Protein AF-Q7V5J0-F1 (afdb_monomer)

Secondary structure (DSSP, 8-state):
--PPPPPPPPGGGG---------SS-EEHHHHHHTS-HHHHHHHHHHHHHHHT--HHHHHHHHHHHHHHHHHT--HHHHHHHHHHHHHHHHHHHHHHHHHHTT-SSHHHHHHHHHHHHHHHTTHHHHHHHHHHHHHHHHHTTTTS-HHHHHHHHHHHHHHHHHHTTTHHHHHHHHHHTT--EE-TTTTS-HHHHHHHHHHHHHHHHS-GGGGHHHHHHHHHHHHHHHHHHHHHHHHTT--TTTTHHHHHHHHHHHHHHHHHHHHHHHH--SHHHHHHHHHHHHHHHHHHHHHHHHHHT--

pLDDT: mean 87.51, std 13.22, range [32.41, 98.5]

Mean predicted aligned error: 6.0 Å

Foldseek 3Di:
DPPPPDDADDPVLLPDPPDLDDDQWKDFLVVVVVPDPPVLVVLVVVLVVVLVVDDPVNLVVLLVVLVCCLPPPFDPLLVVLVVLLVVLLVVLLVVLVVLLVVLLPDLQLLLLLLLLVLLLLSCVLVLLSLLLVLLSVCLVVVVQPDNVLSVVLSVVSSVVSSNSRCLSSLSSVLNVVSVNGMDTCVPSHDPLSVQLNVLSCVCSPPNPSLLNLLQVLSPLVSLCPPLVVVVVSCCVSPVDDSSCRSSSSSNSVSSNVNSSSSVVCRRPPDDPVSSVSNSVSNVSNSVSSSVSSVVSSVGD

Nearest PDB structures (foldseek):
  3dde-assembly1_A  TM=8.033E-01  e=1.661E-05  Shewanella denitrificans OS217
  8va9-assembly1_A  TM=7.353E-01  e=2.517E-04  Chlamydia trachomatis
  2qcx-assembly1_B  TM=7.511E-01  e=6.224E-03  Bacillus subtilis
  1rtw-assembly1_D  TM=7.915E-01  e=8.889E-03  Pyrococcus furiosus DSM 3638
  3rm5-assembly1_B  TM=5.655E-01  e=1.896E-02  Saccharomyces cerevisiae

InterPro domains:
  IPR016084 Haem oxygenase-like, multi-helical [G3DSA:1.20.910.10] (88-298)
  IPR016084 Haem oxygenase-like, multi-helical [SSF48613] (92-295)

Solvent-accessible surface area (backbone atoms only — not comparable to full-atom values): 16116 Å² total; per-residue (Å²): 132,86,76,76,83,77,74,76,84,58,80,68,81,68,74,69,87,76,71,71,81,73,69,94,50,70,43,45,48,68,60,54,62,70,66,49,58,69,65,46,57,50,52,45,53,52,50,52,50,51,57,75,63,59,46,72,71,53,55,52,46,38,52,49,54,36,52,49,40,63,76,75,64,53,42,74,56,39,47,52,51,50,56,52,47,52,52,56,47,49,57,50,49,55,50,54,51,52,34,44,78,68,60,30,55,33,76,61,7,46,44,40,37,32,48,36,50,23,58,49,44,50,41,46,36,55,50,42,47,50,46,42,55,52,49,51,54,42,42,72,68,59,76,53,62,57,66,72,61,43,51,53,53,52,54,47,42,50,50,47,31,66,64,46,46,59,55,28,52,33,23,49,51,20,32,44,70,73,69,45,59,60,53,31,63,78,82,61,38,50,70,36,44,54,47,47,50,48,52,52,54,48,31,59,73,74,49,68,56,70,21,52,52,17,40,57,51,53,53,38,39,45,33,40,74,47,33,71,63,51,54,52,51,36,40,78,63,67,63,50,79,77,53,44,45,40,63,54,51,43,37,66,56,23,36,59,51,42,40,55,49,51,55,46,39,52,64,70,41,84,47,71,65,49,40,49,42,17,48,56,37,23,51,52,40,46,54,24,53,51,51,34,50,54,57,22,34,67,46,129

Structure (mmCIF, N/CA/C/O backbone):
data_AF-Q7V5J0-F1
#
_entry.id   AF-Q7V5J0-F1
#
loop_
_atom_site.group_PDB
_atom_site.id
_atom_site.type_symbol
_atom_site.label_atom_id
_atom_site.label_alt_id
_atom_site.label_comp_id
_atom_site.label_asym_id
_atom_site.label_entity_id
_atom_site.label_seq_id
_atom_site.pdbx_PDB_ins_code
_atom_site.Cartn_x
_atom_site.Cartn_y
_atom_site.Cartn_z
_atom_site.occupancy
_atom_site.B_iso_or_equiv
_atom_site.auth_seq_id
_atom_site.auth_comp_id
_atom_site.auth_asym_id
_atom_site.auth_atom_id
_atom_site.pdbx_PDB_model_num
ATOM 1 N N . MET A 1 1 ? -13.261 24.557 35.940 1.00 37.16 1 MET A N 1
ATOM 2 C CA . M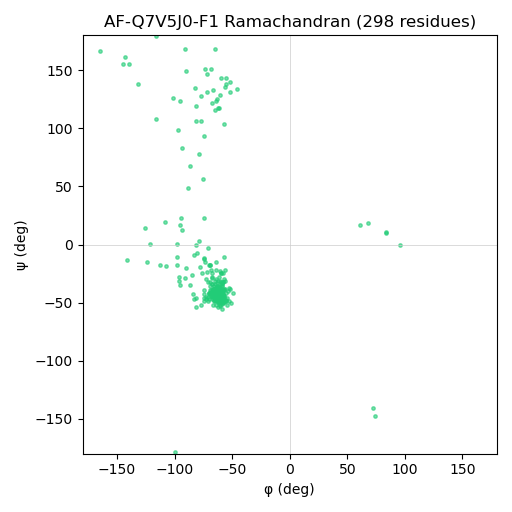ET A 1 1 ? -12.891 25.176 34.649 1.00 37.16 1 MET A CA 1
ATOM 3 C C . MET A 1 1 ? -13.684 24.479 33.561 1.00 37.16 1 MET A C 1
ATOM 5 O O . MET A 1 1 ? -13.450 23.305 33.315 1.00 37.16 1 MET A O 1
ATOM 9 N N . ILE A 1 2 ? -14.678 25.162 33.000 1.00 35.16 2 ILE A N 1
ATOM 10 C CA . ILE A 1 2 ? -15.502 24.645 31.903 1.00 35.16 2 ILE A CA 1
ATOM 11 C C . ILE A 1 2 ? -14.642 24.783 30.642 1.00 35.16 2 ILE A C 1
ATOM 13 O O . ILE A 1 2 ? -14.368 25.903 30.220 1.00 35.16 2 ILE A O 1
ATOM 17 N N . ARG A 1 3 ? -14.116 23.670 30.112 1.00 33.28 3 ARG A N 1
ATOM 18 C CA . 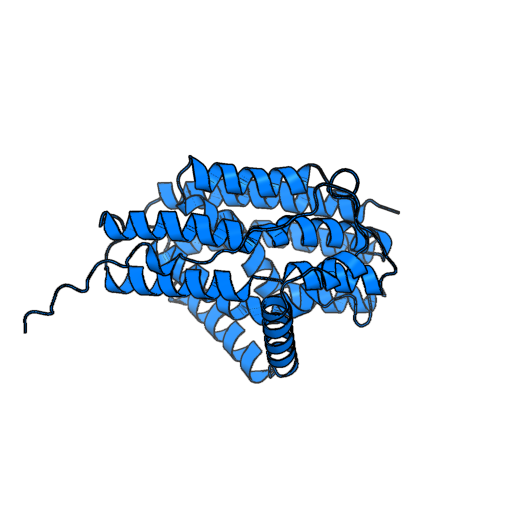ARG A 1 3 ? -13.416 23.677 28.819 1.00 33.28 3 ARG A CA 1
ATOM 19 C C . ARG A 1 3 ? -14.436 24.090 27.754 1.00 33.28 3 ARG A C 1
ATOM 21 O O . ARG A 1 3 ? -15.505 23.487 27.683 1.00 33.28 3 ARG A O 1
ATOM 28 N N . SER A 1 4 ? -14.122 25.127 26.975 1.00 32.41 4 SER A N 1
ATOM 29 C CA . SER A 1 4 ? -14.921 25.506 25.805 1.00 32.41 4 SER A CA 1
ATOM 30 C C . SER A 1 4 ? -15.129 24.289 24.899 1.00 32.41 4 SER A C 1
ATOM 32 O O . SER A 1 4 ? -14.180 23.521 24.717 1.00 32.41 4 SER A O 1
ATOM 34 N N . PRO A 1 5 ? -16.325 24.107 24.314 1.00 41.34 5 PRO A N 1
ATOM 35 C CA . PRO A 1 5 ? -16.535 23.080 23.307 1.00 41.34 5 PRO A CA 1
ATOM 36 C C . PRO A 1 5 ? -15.626 23.391 22.117 1.00 41.34 5 PRO A C 1
ATOM 38 O O . PRO A 1 5 ? -15.722 24.458 21.509 1.00 41.34 5 PRO A O 1
ATOM 41 N N . ILE A 1 6 ? -14.695 22.482 21.832 1.00 48.38 6 ILE A N 1
ATOM 42 C CA . ILE A 1 6 ? -13.857 22.556 20.639 1.00 48.38 6 ILE A CA 1
ATOM 43 C C . ILE A 1 6 ? -14.812 22.416 19.448 1.00 48.38 6 ILE A C 1
ATOM 45 O O . ILE A 1 6 ? -15.611 21.481 19.401 1.00 48.38 6 ILE A O 1
ATOM 49 N N . ALA A 1 7 ? -14.798 23.396 18.544 1.00 50.00 7 ALA A N 1
ATOM 50 C CA . ALA A 1 7 ? -15.683 23.408 17.386 1.00 50.00 7 ALA A CA 1
ATOM 51 C C . ALA A 1 7 ? -15.451 22.153 16.521 1.00 50.00 7 ALA A C 1
ATOM 53 O O . ALA A 1 7 ? -14.301 21.720 16.404 1.00 50.00 7 ALA A O 1
ATOM 54 N N . PRO A 1 8 ? -16.504 21.571 15.913 1.00 47.81 8 PRO A N 1
ATOM 55 C CA . PRO A 1 8 ? -16.347 20.438 15.010 1.00 47.81 8 PRO A CA 1
ATOM 56 C C . PRO A 1 8 ? -15.371 20.793 13.877 1.00 47.81 8 PRO A C 1
ATOM 58 O O . PRO A 1 8 ? -15.415 21.932 13.397 1.00 47.81 8 PRO A O 1
ATOM 61 N N . PRO A 1 9 ? -14.527 19.845 13.419 1.00 48.66 9 PRO A N 1
ATOM 62 C CA . PRO A 1 9 ? -13.705 20.051 12.232 1.00 48.66 9 PRO A CA 1
ATOM 63 C C . PRO A 1 9 ? -14.623 20.509 11.101 1.00 48.66 9 PRO A C 1
ATOM 65 O O . PRO A 1 9 ? -15.696 19.933 10.905 1.00 48.66 9 PRO A O 1
ATOM 68 N N . THR A 1 10 ? -14.275 21.579 10.393 1.00 49.72 10 THR A N 1
ATOM 69 C CA . THR A 1 10 ? -15.048 22.041 9.236 1.00 49.72 10 THR A CA 1
ATOM 70 C C . THR A 1 10 ? -14.796 21.086 8.066 1.00 49.72 10 THR A C 1
ATOM 72 O O . THR A 1 10 ? -13.724 20.496 7.965 1.00 49.72 10 THR A O 1
ATOM 75 N N . LYS A 1 11 ? -15.759 20.923 7.140 1.00 50.88 11 LYS A N 1
ATOM 76 C CA . LYS A 1 11 ? -15.508 20.216 5.857 1.00 50.88 11 LYS A CA 1
ATOM 77 C C . LYS A 1 11 ? -14.367 20.857 5.047 1.00 50.88 11 LYS A C 1
ATOM 79 O O . LYS A 1 11 ? -13.893 20.271 4.083 1.00 50.88 11 LYS A O 1
ATOM 84 N N . ASP A 1 12 ? -13.928 22.041 5.461 1.00 52.19 12 ASP A N 1
ATOM 85 C CA . ASP A 1 12 ? -12.819 22.775 4.873 1.00 52.19 12 ASP A CA 1
ATOM 86 C C . ASP A 1 12 ? -11.448 22.132 5.117 1.00 52.19 12 ASP A C 1
ATOM 88 O O . ASP A 1 12 ? -10.543 22.434 4.350 1.00 52.19 12 ASP A O 1
ATOM 92 N N . LEU A 1 13 ? -11.305 21.218 6.088 1.00 46.56 13 LEU A N 1
ATOM 93 C CA . LEU A 1 13 ? -10.055 20.469 6.315 1.00 46.56 13 LEU A CA 1
ATOM 94 C C . LEU A 1 13 ? -9.739 19.452 5.200 1.00 46.56 13 LEU A C 1
ATOM 96 O O . LEU A 1 13 ? -8.604 19.047 5.048 1.00 46.56 13 LEU A O 1
ATOM 100 N N . LEU A 1 14 ? -10.717 19.070 4.370 1.00 51.56 14 LEU A N 1
ATOM 101 C CA . LEU A 1 14 ? -10.520 18.124 3.256 1.00 51.56 14 LEU A CA 1
ATOM 102 C C . LEU A 1 14 ? -10.588 18.813 1.879 1.00 51.56 14 LEU A C 1
ATOM 104 O O . LEU A 1 14 ? -10.810 18.168 0.847 1.00 51.56 14 LEU A O 1
ATOM 108 N N . LYS A 1 15 ? -10.403 20.144 1.832 1.00 45.50 15 LYS A N 1
ATOM 109 C CA . LYS A 1 15 ? -10.349 20.946 0.593 1.00 45.50 15 LYS A CA 1
ATOM 110 C C . LYS A 1 15 ? -9.010 20.774 -0.144 1.00 45.50 15 LYS A C 1
ATOM 112 O O . LYS A 1 15 ? -8.344 21.746 -0.474 1.00 45.50 15 LYS A O 1
ATOM 117 N N . MET A 1 16 ? -8.653 19.538 -0.468 1.00 48.62 16 MET A N 1
ATOM 118 C CA . MET A 1 16 ? -7.581 19.218 -1.410 1.00 48.62 16 MET A CA 1
ATOM 119 C C . MET A 1 16 ? -8.192 18.840 -2.764 1.00 48.62 16 MET A C 1
ATOM 121 O O . MET A 1 16 ? -9.082 17.985 -2.856 1.00 48.62 16 MET A O 1
ATOM 125 N N . THR A 1 17 ? -7.748 19.507 -3.832 1.00 44.28 17 THR A N 1
ATOM 126 C CA . THR A 1 17 ? -8.127 19.232 -5.229 1.00 44.28 17 THR A CA 1
ATOM 127 C C . THR A 1 17 ? -7.201 18.185 -5.846 1.00 44.28 17 THR A C 1
ATOM 129 O O . THR A 1 17 ? -6.678 18.384 -6.940 1.00 44.28 17 THR A O 1
ATOM 132 N N . THR A 1 18 ? -6.961 17.070 -5.164 1.00 50.59 18 THR A N 1
ATOM 133 C CA . THR A 1 18 ? -6.257 15.935 -5.764 1.00 50.59 18 THR A CA 1
ATOM 134 C C . THR A 1 18 ? -7.215 15.247 -6.730 1.00 50.59 18 THR A C 1
ATOM 136 O O . THR A 1 18 ? -8.062 14.436 -6.369 1.00 50.59 18 THR A O 1
ATOM 139 N N . THR A 1 19 ? -7.153 15.643 -8.001 1.00 53.12 19 THR A N 1
ATOM 140 C CA . THR A 1 19 ? -7.741 14.830 -9.065 1.00 53.12 19 THR A CA 1
ATOM 141 C C . THR A 1 19 ? -6.708 13.763 -9.375 1.00 53.12 19 THR A C 1
ATOM 143 O O . THR A 1 19 ? -5.684 14.075 -9.977 1.00 53.12 19 THR A O 1
ATOM 146 N N . THR A 1 20 ? -6.941 12.516 -8.966 1.00 57.50 20 THR A N 1
ATOM 147 C CA . THR A 1 20 ? -6.171 11.384 -9.492 1.00 57.50 20 THR A CA 1
ATOM 148 C C . THR A 1 20 ? -6.336 11.379 -11.017 1.00 57.50 20 THR A C 1
ATOM 150 O O . THR A 1 20 ? -7.387 11.018 -11.546 1.00 57.50 20 THR A O 1
ATOM 153 N N . ILE A 1 21 ? -5.313 11.831 -11.750 1.00 63.19 21 ILE A N 1
ATOM 154 C CA . ILE A 1 21 ? -5.297 11.784 -13.217 1.00 63.19 21 ILE A CA 1
ATOM 155 C C . ILE A 1 21 ? -4.599 10.491 -13.626 1.00 63.19 21 ILE A C 1
ATOM 157 O O . ILE A 1 21 ? -3.402 10.501 -13.942 1.00 63.19 21 ILE A O 1
ATOM 161 N N . ILE A 1 22 ? -5.352 9.388 -13.637 1.00 75.12 22 ILE A N 1
ATOM 162 C CA . ILE A 1 22 ? -4.916 8.180 -14.343 1.00 75.12 22 ILE A CA 1
ATOM 163 C C . ILE A 1 22 ? -5.154 8.404 -15.838 1.00 75.12 22 ILE A C 1
ATOM 165 O O . ILE A 1 22 ? -6.267 8.764 -16.234 1.00 75.12 22 ILE A O 1
ATOM 169 N N . PRO A 1 23 ? -4.143 8.197 -16.696 1.00 79.75 23 PRO A N 1
ATOM 170 C CA . PRO A 1 23 ? -4.332 8.248 -18.136 1.00 79.75 23 PRO A CA 1
ATOM 171 C C . PRO A 1 23 ? -5.425 7.268 -18.571 1.00 79.75 23 PRO A C 1
ATOM 173 O O . PRO A 1 23 ? -5.447 6.117 -18.158 1.00 79.75 23 PRO A O 1
ATOM 176 N N . THR A 1 24 ? -6.323 7.696 -19.449 1.00 84.31 24 THR A N 1
ATOM 177 C CA . THR A 1 24 ? -7.375 6.837 -20.024 1.00 84.31 24 THR A CA 1
ATOM 178 C C . THR A 1 24 ? -6.952 6.240 -21.363 1.00 84.31 24 THR A C 1
ATOM 180 O O . THR A 1 24 ? -7.784 5.951 -22.211 1.00 84.31 24 THR A O 1
ATOM 183 N N . LYS A 1 25 ? -5.647 6.146 -21.615 1.00 89.38 25 LYS A N 1
ATOM 184 C CA . LYS A 1 25 ? -5.044 5.574 -22.823 1.00 89.38 25 LYS A CA 1
ATOM 185 C C . LYS A 1 25 ? -3.564 5.317 -22.578 1.00 89.38 25 LYS A C 1
ATOM 187 O O . LYS A 1 25 ? -2.992 5.873 -21.638 1.00 89.38 25 LYS A O 1
ATOM 192 N N . LYS A 1 26 ? -2.944 4.546 -23.472 1.00 94.62 26 LYS A N 1
ATOM 193 C CA . LYS A 1 26 ? -1.489 4.414 -23.563 1.00 94.62 26 LYS A CA 1
ATOM 194 C C . LYS A 1 26 ? -0.787 5.770 -23.499 1.00 94.62 26 LYS A C 1
ATOM 196 O O . LYS A 1 26 ? -1.167 6.704 -24.210 1.00 94.62 26 LYS A O 1
ATOM 201 N N . PHE A 1 27 ? 0.259 5.844 -22.685 1.00 94.94 27 PHE A N 1
ATOM 202 C CA . PHE A 1 27 ? 1.062 7.046 -22.489 1.00 94.94 27 PHE A CA 1
ATOM 203 C C . PHE A 1 27 ? 2.550 6.715 -22.396 1.00 94.94 27 PHE A C 1
ATOM 205 O O . PHE A 1 27 ? 2.929 5.603 -22.018 1.00 94.94 27 PHE A O 1
ATOM 212 N N . THR A 1 28 ? 3.392 7.692 -22.725 1.00 96.69 28 THR A N 1
ATOM 213 C CA . THR A 1 28 ? 4.837 7.609 -22.497 1.00 96.69 28 THR A CA 1
ATOM 214 C C . THR A 1 28 ? 5.140 7.996 -21.054 1.00 96.69 28 THR A C 1
ATOM 216 O O . THR A 1 28 ? 4.636 9.011 -20.571 1.00 96.69 28 THR A O 1
ATOM 219 N N . ILE A 1 29 ? 5.984 7.225 -20.364 1.00 95.88 29 ILE A N 1
ATOM 220 C CA . ILE A 1 29 ? 6.324 7.491 -18.957 1.00 95.88 29 ILE A CA 1
ATOM 221 C C . ILE A 1 29 ? 6.915 8.898 -18.790 1.00 95.88 29 ILE A C 1
ATOM 223 O O . ILE A 1 29 ? 6.498 9.637 -17.901 1.00 95.88 29 ILE A O 1
ATOM 227 N N . SER A 1 30 ? 7.820 9.308 -19.682 1.00 94.00 30 SER A N 1
ATOM 228 C CA . SER A 1 30 ? 8.440 10.638 -19.647 1.00 94.00 30 SER A CA 1
ATOM 229 C C . SER A 1 30 ? 7.425 11.778 -19.782 1.00 94.00 30 SER A C 1
ATOM 231 O O . SER A 1 30 ? 7.494 12.749 -19.034 1.00 94.00 30 SER A O 1
ATOM 233 N N . GLU A 1 31 ? 6.454 11.648 -20.689 1.00 92.06 31 GLU A N 1
ATOM 234 C CA . GLU A 1 31 ? 5.384 12.635 -20.876 1.00 92.06 31 GLU A CA 1
ATOM 235 C C . GLU A 1 31 ? 4.491 12.727 -19.637 1.00 92.06 31 GLU A C 1
ATOM 237 O O . GLU A 1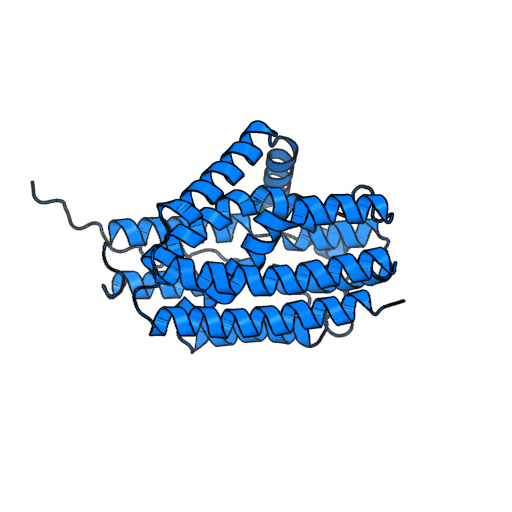 31 ? 4.128 13.822 -19.217 1.00 92.06 31 GLU A O 1
ATOM 242 N N . HIS A 1 32 ? 4.162 11.588 -19.024 1.00 92.75 32 HIS A N 1
ATOM 243 C CA . HIS A 1 32 ? 3.326 11.557 -17.827 1.00 92.75 32 HIS A CA 1
ATOM 244 C C . HIS A 1 32 ? 4.024 12.156 -16.606 1.00 92.75 32 HIS A C 1
ATOM 246 O O . HIS A 1 32 ? 3.402 12.930 -15.880 1.00 92.75 32 HIS A O 1
ATOM 252 N N . LEU A 1 33 ? 5.312 11.850 -16.411 1.00 91.75 33 LEU A N 1
ATOM 253 C CA . LEU A 1 33 ? 6.142 12.474 -15.378 1.00 91.75 33 LEU A CA 1
ATOM 254 C C . LEU A 1 33 ? 6.217 13.994 -15.583 1.00 91.75 33 LEU A C 1
ATOM 256 O O . LEU A 1 33 ? 6.025 14.749 -14.633 1.00 91.75 33 LEU A O 1
ATOM 260 N N . ALA A 1 34 ? 6.426 14.447 -16.823 1.00 90.50 34 ALA A N 1
ATOM 261 C CA . ALA A 1 34 ? 6.478 15.869 -17.164 1.00 90.50 34 ALA A CA 1
ATOM 262 C C . ALA A 1 34 ? 5.121 16.584 -17.028 1.00 90.50 34 ALA A C 1
ATOM 264 O O . ALA A 1 34 ? 5.086 17.804 -16.893 1.00 90.50 34 ALA A O 1
ATOM 265 N N . SER A 1 35 ? 4.006 15.846 -17.064 1.00 90.44 35 SER A N 1
ATOM 266 C CA . SER A 1 35 ? 2.663 16.411 -16.908 1.00 90.44 35 SER A CA 1
ATOM 267 C C . SER A 1 35 ? 2.251 16.612 -15.449 1.00 90.44 35 SER A C 1
ATOM 269 O O . SER A 1 35 ? 1.153 17.119 -15.211 1.00 90.44 35 SER A O 1
ATOM 271 N N . ARG A 1 36 ? 3.028 16.115 -14.479 1.00 90.44 36 ARG A N 1
ATOM 272 C CA . ARG A 1 36 ? 2.666 16.215 -13.062 1.00 90.44 36 ARG A CA 1
ATOM 273 C C . ARG A 1 36 ? 2.814 17.660 -12.573 1.00 90.44 36 ARG A C 1
ATOM 275 O O . ARG A 1 36 ? 3.705 18.367 -13.050 1.00 90.44 36 ARG A O 1
ATOM 282 N N . PRO A 1 37 ? 1.974 18.116 -11.626 1.00 91.44 37 PRO A N 1
ATOM 283 C CA . PRO A 1 37 ? 2.136 19.436 -11.035 1.00 91.44 37 PRO A CA 1
ATOM 284 C C . PRO A 1 37 ? 3.536 19.608 -10.439 1.00 91.44 37 PRO A C 1
ATOM 286 O O . PRO A 1 37 ? 4.062 18.713 -9.775 1.00 91.44 37 PRO A O 1
ATOM 289 N N . GLN A 1 38 ? 4.135 20.781 -10.652 1.00 90.50 38 GLN A N 1
ATOM 290 C CA . GLN A 1 38 ? 5.483 21.074 -10.159 1.00 90.50 38 GLN A CA 1
ATOM 291 C C . GLN A 1 38 ? 5.580 20.949 -8.633 1.00 90.50 38 GLN A C 1
ATOM 293 O O . GLN A 1 38 ? 6.615 20.544 -8.112 1.00 90.50 38 GLN A O 1
ATOM 298 N N . GLU A 1 39 ? 4.499 21.279 -7.931 1.00 90.31 39 GLU A N 1
ATOM 299 C CA . GLU A 1 39 ? 4.395 21.176 -6.479 1.00 90.31 39 GLU A CA 1
ATOM 300 C C . GLU A 1 39 ? 4.483 19.719 -6.002 1.00 90.31 39 GLU A C 1
ATOM 302 O O . GLU A 1 39 ? 5.304 19.414 -5.139 1.00 90.31 39 GLU A O 1
ATOM 307 N N . THR A 1 40 ? 3.737 18.804 -6.633 1.00 89.75 40 THR A N 1
ATOM 308 C CA . THR A 1 40 ? 3.806 17.356 -6.375 1.00 89.75 40 THR A CA 1
ATOM 309 C C . THR A 1 40 ? 5.227 16.832 -6.600 1.00 89.75 40 THR A C 1
ATOM 311 O O . THR A 1 40 ? 5.784 16.136 -5.756 1.00 89.75 40 THR A O 1
ATOM 314 N N . LEU A 1 41 ? 5.878 17.230 -7.702 1.00 91.12 41 LEU A N 1
ATOM 315 C CA . LEU A 1 41 ? 7.260 16.826 -7.990 1.00 91.12 41 LEU A CA 1
ATOM 316 C C . LEU A 1 41 ? 8.266 17.364 -6.959 1.00 91.12 41 LEU A C 1
ATOM 318 O O . LEU A 1 41 ? 9.226 16.672 -6.617 1.00 91.12 41 LEU A O 1
ATOM 322 N N . GLN A 1 42 ? 8.064 18.589 -6.465 1.00 92.19 42 GLN A N 1
ATOM 323 C CA . GLN A 1 42 ? 8.898 19.182 -5.418 1.00 92.19 42 GLN A CA 1
ATOM 324 C C . GLN A 1 42 ? 8.707 18.480 -4.071 1.00 92.19 42 GLN A C 1
ATOM 326 O O . GLN A 1 42 ? 9.706 18.178 -3.417 1.00 92.19 42 GLN A O 1
ATOM 331 N N . ARG A 1 43 ? 7.460 18.183 -3.676 1.00 90.44 43 ARG A N 1
ATOM 332 C CA . ARG A 1 43 ? 7.157 17.399 -2.468 1.00 90.44 43 ARG A CA 1
ATOM 333 C C . ARG A 1 43 ? 7.823 16.031 -2.518 1.00 90.44 43 ARG A C 1
ATOM 335 O O . ARG A 1 43 ? 8.575 15.695 -1.605 1.00 90.44 43 ARG A O 1
ATOM 342 N N . LEU A 1 44 ? 7.647 15.309 -3.624 1.00 91.62 44 LEU A N 1
ATOM 343 C CA . LEU A 1 44 ? 8.245 13.990 -3.809 1.00 91.62 44 LEU A CA 1
ATOM 344 C C . LEU A 1 44 ? 9.778 14.040 -3.713 1.00 91.62 44 LEU A C 1
ATOM 346 O O . LEU A 1 44 ? 10.388 13.205 -3.054 1.00 91.62 44 LEU A O 1
ATOM 350 N N . ALA A 1 45 ? 10.419 15.051 -4.309 1.00 91.94 45 ALA A N 1
ATOM 351 C CA . ALA A 1 45 ? 11.871 15.220 -4.218 1.00 91.94 45 ALA A CA 1
ATOM 352 C C . ALA A 1 45 ? 12.351 15.529 -2.785 1.00 91.94 45 ALA A C 1
ATOM 354 O O . ALA A 1 45 ? 13.427 15.084 -2.377 1.00 91.94 45 ALA A O 1
ATOM 355 N N . LEU A 1 46 ? 11.575 16.291 -2.006 1.00 92.19 46 LEU A N 1
ATOM 356 C CA . LEU A 1 46 ? 11.869 16.552 -0.594 1.00 92.19 46 LEU A CA 1
ATOM 357 C C . LEU A 1 46 ? 11.718 15.285 0.255 1.00 92.19 46 LEU A C 1
ATOM 359 O O . LEU A 1 46 ? 12.574 15.029 1.104 1.00 92.19 46 LEU A O 1
ATOM 363 N N . GLN A 1 47 ? 10.684 14.482 -0.000 1.00 91.69 47 GLN A N 1
ATOM 364 C CA . GLN A 1 47 ? 10.502 13.179 0.640 1.00 91.69 47 GLN A CA 1
ATOM 365 C C . GLN A 1 47 ? 11.650 12.230 0.298 1.00 91.69 47 GLN A C 1
ATOM 367 O O . GLN A 1 47 ? 12.278 11.703 1.209 1.00 91.69 47 GLN A O 1
ATOM 372 N N . GLU A 1 48 ? 12.012 12.084 -0.980 1.00 91.50 48 GLU A N 1
ATOM 373 C CA . GLU A 1 48 ? 13.152 11.261 -1.411 1.00 91.50 48 GLU A CA 1
ATOM 374 C C . GLU A 1 48 ? 14.458 11.701 -0.739 1.00 91.50 48 GLU A C 1
ATOM 376 O O . GLU A 1 48 ? 15.255 10.867 -0.308 1.00 91.50 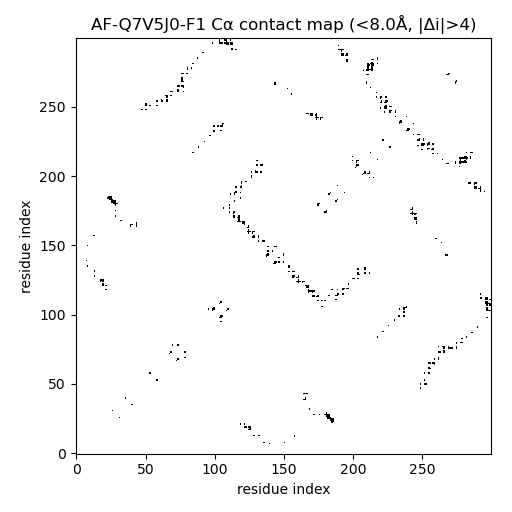48 GLU A O 1
ATOM 381 N N . LYS A 1 49 ? 14.666 13.013 -0.574 1.00 91.56 49 LYS A N 1
ATOM 382 C CA . LYS A 1 49 ? 15.808 13.534 0.183 1.00 91.56 49 LYS A CA 1
ATOM 383 C C . LYS A 1 49 ? 15.744 13.118 1.654 1.00 91.56 49 LYS A C 1
ATOM 385 O O . LYS A 1 49 ? 16.758 12.671 2.185 1.00 91.56 49 LYS A O 1
ATOM 390 N N . SER A 1 50 ? 14.579 13.237 2.293 1.00 90.00 50 SER A N 1
ATOM 391 C CA . SER A 1 50 ? 14.369 12.811 3.683 1.00 90.00 50 SER A CA 1
ATOM 392 C C . SER A 1 50 ? 14.647 11.314 3.852 1.00 90.00 50 SER A C 1
ATOM 394 O O . SER A 1 50 ? 15.437 10.941 4.719 1.00 90.00 50 SER A O 1
ATOM 396 N N . ILE A 1 51 ? 14.111 10.483 2.953 1.00 89.69 51 ILE A N 1
ATOM 397 C CA . ILE A 1 51 ? 14.334 9.032 2.869 1.00 89.69 51 ILE A CA 1
ATOM 398 C C . ILE A 1 51 ? 15.825 8.722 2.728 1.00 89.69 51 ILE A C 1
ATOM 400 O O . ILE A 1 51 ? 16.368 7.955 3.513 1.00 89.69 51 ILE A O 1
ATOM 404 N N . SER A 1 52 ? 16.524 9.376 1.795 1.00 86.69 52 SER A N 1
ATOM 405 C CA . SER A 1 52 ? 17.966 9.165 1.590 1.00 86.69 52 SER A CA 1
ATOM 406 C C . SER A 1 52 ? 18.832 9.585 2.784 1.00 86.69 52 SER A C 1
ATOM 408 O O . SER A 1 52 ? 19.968 9.137 2.916 1.00 86.69 52 SER A O 1
ATOM 410 N N . SER A 1 53 ? 18.306 10.462 3.645 1.00 87.88 53 SER A N 1
ATOM 411 C CA . SER A 1 53 ? 18.968 10.932 4.864 1.00 87.88 53 SER A CA 1
ATOM 412 C C . SER A 1 53 ? 18.515 10.198 6.128 1.00 87.88 53 SER A C 1
ATOM 414 O O . SER A 1 53 ? 18.985 10.530 7.219 1.00 87.88 53 SER A O 1
ATOM 416 N N . ALA A 1 54 ? 17.597 9.233 6.001 1.00 86.75 54 ALA A N 1
ATOM 417 C CA . ALA A 1 54 ? 17.138 8.424 7.116 1.00 86.75 54 ALA A CA 1
ATOM 418 C C . ALA A 1 54 ? 18.327 7.664 7.711 1.00 86.75 54 ALA A C 1
ATOM 420 O O . ALA A 1 54 ? 19.102 7.027 7.001 1.00 86.75 54 ALA A O 1
ATOM 421 N N . THR A 1 55 ? 18.493 7.765 9.026 1.00 86.38 55 THR A N 1
ATOM 422 C CA . THR A 1 55 ? 19.573 7.074 9.727 1.00 86.38 55 THR A CA 1
ATOM 423 C C . THR A 1 55 ? 19.105 5.696 10.171 1.00 86.38 55 THR A C 1
ATOM 425 O O . THR A 1 55 ? 17.945 5.530 10.551 1.00 86.38 55 THR A O 1
ATOM 428 N N . ASP A 1 56 ? 20.026 4.733 10.236 1.00 85.69 56 ASP A N 1
ATOM 429 C CA . ASP A 1 56 ? 19.743 3.409 10.808 1.00 85.69 56 ASP A CA 1
ATOM 430 C C . ASP A 1 56 ? 19.148 3.521 12.217 1.00 85.69 56 ASP A C 1
ATOM 432 O O . ASP A 1 56 ? 18.226 2.794 12.567 1.00 85.69 56 ASP A O 1
ATOM 436 N N . ALA A 1 57 ? 19.622 4.488 13.010 1.00 88.31 57 ALA A N 1
ATOM 437 C CA . ALA A 1 57 ? 19.095 4.758 14.343 1.00 88.31 57 ALA A CA 1
ATOM 438 C C . ALA A 1 57 ? 17.619 5.195 14.327 1.00 88.31 57 ALA A C 1
ATOM 440 O O . ALA A 1 57 ? 16.873 4.829 15.235 1.00 88.31 57 ALA A O 1
ATOM 441 N N . ARG A 1 58 ? 17.184 5.965 13.317 1.00 89.12 58 ARG A N 1
ATOM 442 C CA . ARG A 1 58 ? 15.774 6.348 13.155 1.00 89.12 58 ARG A CA 1
ATOM 443 C C . ARG A 1 58 ? 14.924 5.124 12.826 1.00 89.12 58 ARG A C 1
ATOM 445 O O . ARG A 1 58 ? 13.966 4.867 13.543 1.00 89.12 58 ARG A O 1
ATOM 452 N N . LEU A 1 59 ? 15.323 4.355 11.813 1.00 85.38 59 LEU A N 1
ATOM 453 C CA . LEU A 1 59 ? 14.591 3.165 11.360 1.00 85.38 59 LEU A CA 1
ATOM 454 C C . LEU A 1 59 ? 14.501 2.102 12.465 1.00 85.38 59 LEU A C 1
ATOM 456 O O . LEU A 1 59 ? 13.444 1.544 12.729 1.00 85.38 59 LEU A O 1
ATOM 460 N N . GLN A 1 60 ? 15.597 1.863 13.191 1.00 87.38 60 GLN A N 1
ATOM 461 C CA . GLN A 1 60 ? 15.598 0.951 14.340 1.00 87.38 60 GLN A CA 1
ATOM 462 C C . GLN A 1 60 ? 14.656 1.418 15.448 1.00 87.38 60 GLN A C 1
ATOM 464 O O . GLN A 1 60 ? 13.990 0.596 16.076 1.00 87.38 60 GLN A O 1
ATOM 469 N N . LYS A 1 61 ? 14.590 2.731 15.696 1.00 90.06 61 LYS A N 1
ATOM 470 C CA . LYS A 1 61 ? 13.659 3.293 16.671 1.00 90.06 61 LYS A CA 1
ATOM 471 C C . LYS A 1 61 ? 12.209 3.123 16.213 1.00 90.06 61 LYS A C 1
ATOM 473 O O . LYS A 1 61 ? 11.392 2.702 17.019 1.00 90.06 61 LYS A O 1
ATOM 478 N N . GLU A 1 62 ? 11.892 3.429 14.958 1.00 88.19 62 GLU A N 1
ATOM 479 C CA . GLU A 1 62 ? 10.542 3.279 14.391 1.00 88.19 62 GLU A CA 1
ATOM 480 C C . GLU A 1 62 ? 10.079 1.816 14.454 1.00 88.19 62 GLU A C 1
ATOM 482 O O . GLU A 1 62 ? 9.008 1.531 14.989 1.00 88.19 62 GLU A O 1
ATOM 487 N N . ALA A 1 63 ? 10.935 0.872 14.053 1.00 86.31 63 ALA A N 1
ATOM 488 C CA . ALA A 1 63 ? 10.671 -0.557 14.193 1.00 86.31 63 ALA A CA 1
ATOM 489 C C . ALA A 1 63 ? 10.493 -0.994 15.661 1.00 86.31 63 ALA A C 1
ATOM 491 O O . ALA A 1 63 ? 9.608 -1.792 15.971 1.00 86.31 63 ALA A O 1
ATOM 492 N N . SER A 1 64 ? 11.312 -0.472 16.582 1.00 89.88 64 SER A N 1
ATOM 493 C CA . SER A 1 64 ? 11.187 -0.763 18.016 1.00 89.88 64 SER A CA 1
ATOM 494 C C . SER A 1 64 ? 9.889 -0.212 18.606 1.00 89.88 64 SER A C 1
ATOM 496 O O . SER A 1 64 ? 9.259 -0.895 19.409 1.00 89.88 64 SER A O 1
ATOM 498 N N . ASP A 1 65 ? 9.495 1.005 18.231 1.00 90.62 65 ASP A N 1
ATOM 499 C CA . ASP A 1 65 ? 8.256 1.636 18.692 1.00 90.62 65 ASP A CA 1
ATOM 500 C C . ASP A 1 65 ? 7.028 0.874 18.174 1.00 90.62 65 ASP A C 1
ATOM 502 O O . ASP A 1 65 ? 6.040 0.734 18.894 1.00 90.62 65 ASP A O 1
ATOM 506 N N . LEU A 1 66 ? 7.090 0.381 16.934 1.00 89.44 66 LEU A N 1
ATOM 507 C CA . LEU A 1 66 ? 6.054 -0.451 16.331 1.00 89.44 66 LEU A CA 1
ATOM 508 C C . LEU A 1 66 ? 5.915 -1.794 17.071 1.00 89.44 66 LEU A C 1
ATOM 510 O O . LEU A 1 66 ? 4.814 -2.149 17.489 1.00 89.44 66 LEU A O 1
ATOM 514 N N . ASN A 1 67 ? 7.030 -2.491 17.322 1.00 90.69 67 ASN A N 1
ATOM 515 C CA . ASN A 1 67 ? 7.028 -3.749 18.078 1.00 90.69 67 ASN A CA 1
ATOM 516 C C . ASN A 1 67 ? 6.500 -3.564 19.514 1.00 90.69 67 ASN A C 1
ATOM 518 O O . ASN A 1 67 ? 5.680 -4.358 19.970 1.00 90.69 67 ASN A O 1
ATOM 522 N N . ASP A 1 68 ? 6.912 -2.500 20.219 1.00 93.75 68 ASP A N 1
ATOM 523 C CA . ASP A 1 68 ? 6.369 -2.188 21.551 1.00 93.75 68 ASP A CA 1
ATOM 524 C C . ASP A 1 68 ? 4.849 -1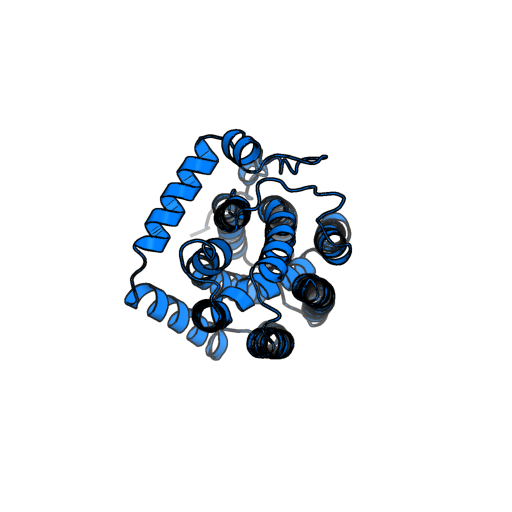.987 21.496 1.00 93.75 68 ASP A C 1
ATOM 526 O O . ASP A 1 68 ? 4.119 -2.509 22.344 1.00 93.75 68 ASP A O 1
ATOM 530 N N . TYR A 1 69 ? 4.357 -1.272 20.477 1.00 93.44 69 TYR A N 1
ATOM 531 C CA . TYR A 1 69 ? 2.928 -1.027 20.302 1.00 93.44 69 TYR A CA 1
ATOM 532 C C . TYR A 1 69 ? 2.124 -2.326 20.148 1.00 93.44 69 TYR A C 1
ATOM 534 O O . TYR A 1 69 ? 1.111 -2.516 20.829 1.00 93.44 69 TYR A O 1
ATOM 542 N N . GLU A 1 70 ? 2.597 -3.232 19.294 1.00 92.31 70 GLU A N 1
ATOM 543 C CA . GLU A 1 70 ? 1.979 -4.539 19.033 1.00 92.31 70 GLU A CA 1
ATOM 544 C C . GLU A 1 70 ? 1.841 -5.385 20.299 1.00 92.31 70 GLU A C 1
ATOM 546 O O . GLU A 1 70 ? 0.778 -5.950 20.589 1.00 92.31 70 GLU A O 1
ATOM 551 N N . GLU A 1 71 ? 2.921 -5.456 21.075 1.00 92.94 71 GLU A N 1
ATOM 552 C CA . GLU A 1 71 ? 2.989 -6.290 22.268 1.00 92.94 71 GLU A CA 1
ATOM 553 C C . GLU A 1 71 ? 2.116 -5.715 23.391 1.00 92.94 71 GLU A C 1
ATOM 555 O O . GLU A 1 71 ? 1.281 -6.425 23.980 1.00 92.94 71 GLU A O 1
ATOM 560 N N . ASN A 1 72 ? 2.267 -4.413 23.646 1.00 95.62 72 ASN A N 1
ATOM 561 C CA . ASN A 1 72 ? 1.856 -3.802 24.906 1.00 95.62 72 ASN A CA 1
ATOM 562 C C . ASN A 1 72 ? 0.603 -2.921 24.810 1.00 95.62 72 ASN A C 1
ATOM 564 O O . ASN A 1 72 ? -0.032 -2.680 25.838 1.00 95.62 72 ASN A O 1
ATOM 568 N N . HIS A 1 73 ? 0.207 -2.464 23.615 1.00 95.69 73 HIS A N 1
ATOM 569 C CA . HIS A 1 73 ? -0.829 -1.427 23.474 1.00 95.69 73 HIS A CA 1
ATOM 570 C C . HIS A 1 73 ? -2.018 -1.828 22.593 1.00 95.69 73 HIS A C 1
ATOM 572 O O . HIS A 1 73 ? -3.070 -1.189 22.667 1.00 95.69 73 HIS A O 1
ATOM 578 N N . CYS A 1 74 ? -1.918 -2.889 21.789 1.00 96.25 74 CYS A N 1
ATOM 579 C CA . CYS A 1 74 ? -3.050 -3.373 20.996 1.00 96.25 74 CYS A CA 1
ATOM 580 C C . CYS A 1 74 ? -4.190 -3.930 21.870 1.00 96.25 74 CYS A C 1
ATOM 582 O O . CYS A 1 74 ? -3.977 -4.764 22.757 1.00 96.25 74 CYS A O 1
ATOM 584 N N . THR A 1 75 ? -5.422 -3.509 21.570 1.00 96.31 75 THR A N 1
ATOM 585 C CA . THR A 1 75 ? -6.647 -4.121 22.109 1.00 96.31 75 THR A CA 1
ATOM 586 C C . THR A 1 75 ? -6.812 -5.559 21.612 1.00 96.31 75 THR A C 1
ATOM 588 O O . THR A 1 75 ? -6.134 -5.988 20.679 1.00 96.31 75 THR A O 1
ATOM 591 N N . GLU A 1 76 ? -7.744 -6.313 22.197 1.00 96.75 76 GLU A N 1
ATOM 592 C CA . GLU A 1 76 ? -8.056 -7.675 21.747 1.00 96.75 76 GLU A CA 1
ATOM 593 C C . GLU A 1 76 ? -8.460 -7.727 20.263 1.00 96.75 76 GLU A C 1
ATOM 595 O O . GLU A 1 76 ? -7.945 -8.561 19.519 1.00 96.75 76 GLU A O 1
ATOM 600 N N . PHE A 1 77 ? -9.308 -6.799 19.801 1.00 97.25 77 PHE A N 1
ATOM 601 C CA . PHE A 1 77 ? -9.729 -6.752 18.397 1.00 97.25 77 PHE A CA 1
ATOM 602 C C . PHE A 1 77 ? -8.577 -6.388 17.460 1.00 97.25 77 PHE A C 1
ATOM 604 O O . PHE A 1 77 ? -8.396 -7.039 16.433 1.00 97.25 77 PHE A O 1
ATOM 611 N N . THR A 1 78 ? -7.743 -5.417 17.837 1.00 96.38 78 THR A N 1
ATOM 612 C CA . THR A 1 78 ? -6.549 -5.069 17.054 1.00 96.38 78 THR A CA 1
ATOM 613 C C . THR A 1 78 ? -5.564 -6.234 16.991 1.00 96.38 78 THR A C 1
ATOM 615 O O . THR A 1 78 ? -5.042 -6.520 15.919 1.00 96.38 78 THR A O 1
ATOM 618 N N . LYS A 1 79 ? -5.356 -6.971 18.094 1.00 95.94 79 LYS A N 1
ATOM 619 C CA . LYS A 1 79 ? -4.529 -8.192 18.098 1.00 95.94 79 LYS A CA 1
ATOM 620 C C . LYS A 1 79 ? -5.116 -9.280 17.198 1.00 95.94 79 LYS A C 1
ATOM 622 O O . LYS A 1 79 ? -4.365 -9.966 16.513 1.00 95.94 79 LYS A O 1
ATOM 627 N N . CYS A 1 80 ? -6.440 -9.431 17.171 1.00 96.19 80 CYS A N 1
ATOM 628 C CA . CYS A 1 80 ? -7.114 -10.369 16.274 1.00 96.19 80 CYS A CA 1
ATOM 629 C C . CYS A 1 80 ? -6.848 -10.033 14.797 1.00 96.19 80 CYS A C 1
ATOM 631 O O . CYS A 1 80 ? -6.437 -10.917 14.046 1.00 96.19 80 CYS A O 1
ATOM 633 N N . ILE A 1 81 ? -7.009 -8.765 14.408 1.00 97.38 81 ILE A N 1
ATOM 634 C CA . ILE A 1 81 ? -6.738 -8.276 13.045 1.00 97.38 81 ILE A CA 1
ATOM 635 C C . ILE A 1 81 ? -5.255 -8.437 12.689 1.00 97.38 81 ILE A C 1
ATOM 637 O O . ILE A 1 81 ? -4.930 -8.967 11.629 1.00 97.38 81 ILE A O 1
ATOM 641 N N . LEU A 1 82 ? -4.358 -8.032 13.593 1.00 95.44 82 LEU A N 1
ATOM 642 C CA . LEU A 1 82 ? -2.909 -8.135 13.421 1.00 95.44 82 LEU A CA 1
ATOM 643 C C . LEU A 1 82 ? -2.468 -9.584 13.178 1.00 95.44 82 LEU A C 1
ATOM 645 O O . LEU A 1 82 ? -1.750 -9.860 12.222 1.00 95.44 82 LEU A O 1
ATOM 649 N N . ASN A 1 83 ? -2.928 -10.523 14.006 1.00 95.56 83 ASN A N 1
ATOM 650 C CA . ASN A 1 83 ? -2.572 -11.935 13.862 1.00 95.56 83 ASN A CA 1
ATOM 651 C C . ASN A 1 83 ? -3.081 -12.532 12.545 1.00 95.56 83 ASN A C 1
ATOM 653 O O . ASN A 1 83 ? -2.372 -13.316 11.916 1.00 95.56 83 ASN A O 1
ATOM 657 N N . HIS A 1 84 ? -4.294 -12.159 12.126 1.00 97.50 84 HIS A N 1
ATOM 658 C CA . HIS A 1 84 ? -4.854 -12.595 10.846 1.00 97.50 84 HIS A CA 1
ATOM 659 C C . HIS A 1 84 ? -3.997 -12.109 9.675 1.00 97.50 84 HIS A C 1
ATOM 661 O O . HIS A 1 84 ? -3.551 -12.902 8.847 1.00 97.50 84 HIS A O 1
ATOM 667 N N . MET A 1 85 ? -3.680 -10.815 9.668 1.00 95.69 85 MET A N 1
ATOM 668 C CA . MET A 1 85 ? -2.836 -10.191 8.656 1.00 95.69 85 MET A CA 1
ATOM 669 C C . MET A 1 85 ? -1.447 -10.835 8.566 1.00 95.69 85 MET A C 1
ATOM 671 O O . MET A 1 85 ? -0.988 -11.131 7.466 1.00 95.69 85 MET A O 1
ATOM 675 N N . LEU A 1 86 ? -0.787 -11.091 9.702 1.00 94.12 86 LEU A N 1
ATOM 676 C CA . LEU A 1 86 ? 0.534 -11.729 9.729 1.00 94.12 86 LEU A CA 1
ATOM 677 C C . LEU A 1 86 ? 0.516 -13.117 9.068 1.00 94.12 86 LEU A C 1
ATOM 679 O O . LEU A 1 86 ? 1.478 -13.490 8.397 1.00 94.12 86 LEU A O 1
ATOM 683 N N . GLY A 1 87 ? -0.587 -13.863 9.199 1.00 95.75 87 GLY A N 1
ATOM 684 C CA . GLY A 1 87 ? -0.792 -15.122 8.480 1.00 95.75 87 GLY A CA 1
ATOM 685 C C . GLY A 1 87 ? -0.825 -14.930 6.960 1.00 95.75 87 GLY A C 1
ATOM 686 O O . GLY A 1 87 ? -0.091 -15.606 6.237 1.00 95.75 87 GLY A O 1
ATOM 687 N N . LEU A 1 88 ? -1.614 -13.963 6.483 1.00 96.94 88 LEU A N 1
ATOM 688 C CA . LEU A 1 88 ? -1.720 -13.629 5.056 1.00 96.94 88 LEU A CA 1
ATOM 689 C C . LEU A 1 88 ? -0.389 -13.120 4.476 1.00 96.94 88 LEU A C 1
ATOM 691 O O . LEU A 1 88 ? -0.011 -13.463 3.353 1.00 96.94 88 LEU A O 1
ATOM 695 N N . HIS A 1 89 ? 0.351 -12.313 5.240 1.00 94.69 89 HIS A N 1
ATOM 696 C CA . HIS A 1 89 ? 1.677 -11.828 4.850 1.00 94.69 89 HIS A CA 1
ATOM 697 C C . HIS A 1 89 ? 2.705 -12.946 4.787 1.00 94.69 89 HIS A C 1
ATOM 699 O O . HIS A 1 89 ? 3.511 -12.952 3.859 1.00 94.69 89 HIS A O 1
ATOM 705 N N . SER A 1 90 ? 2.670 -13.899 5.724 1.00 93.50 90 SER A N 1
ATOM 706 C CA . SER A 1 90 ? 3.544 -15.075 5.678 1.00 93.50 90 SER A CA 1
ATOM 707 C C . SER A 1 90 ? 3.329 -15.863 4.388 1.00 93.50 90 SER A C 1
ATOM 709 O O . SER A 1 90 ? 4.296 -16.158 3.692 1.00 93.50 90 SER A O 1
ATOM 711 N N . GLU A 1 91 ? 2.073 -16.136 4.018 1.00 94.88 91 GLU A N 1
ATOM 712 C CA . GLU A 1 91 ? 1.745 -16.835 2.769 1.00 94.88 91 GLU A CA 1
ATOM 713 C C . GLU A 1 91 ? 2.258 -16.075 1.535 1.00 94.88 91 GLU A C 1
ATOM 715 O O . GLU A 1 91 ? 2.889 -16.656 0.645 1.00 94.88 91 GLU A O 1
ATOM 720 N N . PHE A 1 92 ? 2.022 -14.761 1.486 1.00 93.75 92 PHE A N 1
ATOM 721 C CA . PHE A 1 92 ? 2.494 -13.925 0.387 1.00 93.75 92 PHE A CA 1
ATOM 722 C C . PHE A 1 92 ? 4.027 -13.907 0.298 1.00 93.75 92 PHE A C 1
ATOM 724 O O . PHE A 1 92 ? 4.597 -14.053 -0.785 1.00 93.75 92 PHE A O 1
ATOM 731 N N . ASN A 1 93 ? 4.708 -13.771 1.434 1.00 91.12 93 ASN A N 1
ATOM 732 C CA . ASN A 1 93 ? 6.161 -13.718 1.514 1.00 91.12 93 ASN A CA 1
ATOM 733 C C . ASN A 1 93 ? 6.822 -15.043 1.104 1.00 91.12 93 ASN A C 1
ATOM 735 O O . ASN A 1 93 ? 7.820 -15.032 0.375 1.00 91.12 93 ASN A O 1
ATOM 739 N N . ASP A 1 94 ? 6.253 -16.173 1.525 1.00 92.19 94 ASP A N 1
ATOM 740 C CA . ASP A 1 94 ? 6.713 -17.506 1.129 1.00 92.19 94 ASP A CA 1
ATOM 741 C C . ASP A 1 94 ? 6.610 -17.687 -0.387 1.00 92.19 94 ASP A C 1
ATOM 743 O O . ASP A 1 94 ? 7.543 -18.179 -1.030 1.00 92.19 94 ASP A O 1
ATOM 747 N N . TYR A 1 95 ? 5.512 -17.214 -0.984 1.00 93.56 95 TYR A N 1
ATOM 748 C CA . TYR A 1 95 ? 5.359 -17.210 -2.432 1.00 93.56 95 TYR A CA 1
ATOM 749 C C . TYR A 1 95 ? 6.416 -16.350 -3.127 1.00 93.56 95 TYR A C 1
ATOM 751 O O . TYR A 1 95 ? 7.112 -16.856 -4.005 1.00 93.56 95 TYR A O 1
ATOM 759 N N . VAL A 1 96 ? 6.567 -15.073 -2.751 1.00 90.25 96 VAL A N 1
ATOM 760 C CA . VAL A 1 96 ? 7.524 -14.172 -3.421 1.00 90.25 96 VAL A CA 1
ATOM 761 C C . VAL A 1 96 ? 8.944 -14.733 -3.328 1.00 90.25 96 VAL A C 1
ATOM 763 O O . VAL A 1 96 ? 9.670 -14.746 -4.323 1.00 90.25 96 VAL A O 1
ATOM 766 N N . SER A 1 97 ? 9.310 -15.287 -2.171 1.00 89.25 97 SER A N 1
ATOM 767 C CA . SER A 1 97 ? 10.599 -15.955 -1.974 1.00 89.25 97 SER A CA 1
ATOM 768 C C . SER A 1 97 ? 10.762 -17.151 -2.920 1.00 89.25 97 SER A C 1
ATOM 770 O O . SER A 1 97 ? 11.782 -17.269 -3.598 1.00 89.25 97 SER A O 1
ATOM 772 N N . ALA A 1 98 ? 9.749 -18.015 -3.043 1.00 91.31 98 ALA A N 1
ATOM 773 C CA . ALA A 1 98 ? 9.777 -19.147 -3.970 1.00 91.31 98 ALA A CA 1
ATOM 774 C C . ALA A 1 98 ? 9.903 -18.714 -5.445 1.00 91.31 98 ALA A C 1
ATOM 776 O O . ALA A 1 98 ? 10.613 -19.358 -6.223 1.00 91.31 98 ALA A O 1
ATOM 777 N N . GLU A 1 99 ? 9.249 -17.620 -5.840 1.00 90.50 99 GLU A N 1
ATOM 778 C CA . GLU A 1 99 ? 9.359 -17.051 -7.187 1.00 90.50 99 GLU A CA 1
ATOM 779 C C . GLU A 1 99 ? 10.749 -16.463 -7.464 1.00 90.50 99 GLU A C 1
ATOM 781 O O . GLU A 1 99 ? 11.272 -16.635 -8.570 1.00 90.50 99 GLU A O 1
ATOM 786 N N . LEU A 1 100 ? 11.362 -15.805 -6.473 1.00 88.00 100 LEU A N 1
ATOM 787 C CA . LEU A 1 100 ? 12.747 -15.326 -6.532 1.00 88.00 100 LEU A CA 1
ATOM 788 C C . LEU A 1 100 ? 13.716 -16.493 -6.734 1.00 88.00 100 LEU A C 1
ATOM 790 O O . LEU A 1 100 ? 14.461 -16.498 -7.712 1.00 88.00 100 LEU A O 1
ATOM 794 N N . PHE A 1 101 ? 13.635 -17.533 -5.893 1.00 88.62 101 PHE A N 1
ATOM 795 C CA . PHE A 1 101 ? 14.468 -18.738 -6.021 1.00 88.62 101 PHE A CA 1
ATOM 796 C C . PHE A 1 101 ? 14.294 -19.437 -7.373 1.00 88.62 101 PHE A C 1
ATOM 798 O O . PHE A 1 101 ? 15.236 -20.018 -7.911 1.00 88.62 101 PHE A O 1
ATOM 805 N N . ALA A 1 102 ? 13.093 -19.374 -7.946 1.00 88.25 102 ALA A N 1
ATOM 806 C CA . ALA A 1 102 ? 12.813 -19.925 -9.262 1.00 88.25 102 ALA A CA 1
ATOM 807 C C . ALA A 1 102 ? 13.225 -19.009 -10.434 1.00 88.25 102 ALA A C 1
ATOM 809 O O . ALA A 1 102 ? 13.003 -19.382 -11.589 1.00 88.25 102 ALA A O 1
ATOM 810 N N . GLY A 1 103 ? 13.775 -17.817 -10.171 1.00 86.25 103 GLY A N 1
ATOM 811 C CA . GLY A 1 103 ? 14.154 -16.827 -11.188 1.00 86.25 103 GLY A CA 1
ATOM 812 C C . GLY A 1 103 ? 12.967 -16.193 -11.926 1.00 86.25 103 GLY A C 1
ATOM 813 O O . GLY A 1 103 ? 13.125 -15.660 -13.030 1.00 86.25 103 GLY A O 1
ATOM 814 N N . ARG A 1 104 ? 11.758 -16.281 -11.356 1.00 84.81 104 ARG A N 1
ATOM 815 C CA . ARG A 1 104 ? 10.522 -15.723 -11.932 1.00 84.81 104 ARG A CA 1
ATOM 816 C C . ARG A 1 104 ? 10.327 -14.252 -11.575 1.00 84.81 104 ARG A C 1
ATOM 818 O O . ARG A 1 104 ? 9.790 -13.493 -12.380 1.00 84.81 104 ARG A O 1
ATOM 825 N N . VAL A 1 105 ? 10.884 -13.809 -10.449 1.00 87.88 105 VAL A N 1
ATOM 826 C CA . VAL A 1 105 ? 11.074 -12.381 -10.160 1.00 87.88 105 VAL A CA 1
ATOM 827 C C . VAL A 1 105 ? 12.303 -11.884 -10.931 1.00 87.88 105 VAL A C 1
ATOM 829 O O . VAL A 1 105 ? 13.402 -11.766 -10.405 1.00 87.88 105 VAL A O 1
ATOM 832 N N . ASN A 1 106 ? 12.112 -11.660 -12.232 1.00 87.12 106 ASN A N 1
ATOM 833 C CA . ASN A 1 106 ? 13.103 -11.111 -13.161 1.00 87.12 106 ASN A CA 1
ATOM 834 C C . ASN A 1 106 ? 12.632 -9.753 -13.713 1.00 87.12 106 ASN A C 1
ATOM 836 O O . ASN A 1 106 ? 11.526 -9.307 -13.415 1.00 87.12 106 ASN A O 1
ATOM 840 N N . THR A 1 107 ? 13.429 -9.102 -14.566 1.00 89.50 107 THR A N 1
ATOM 841 C CA . THR A 1 107 ? 13.107 -7.784 -15.148 1.00 89.50 107 THR A CA 1
ATOM 842 C C . THR A 1 107 ? 11.698 -7.691 -15.740 1.00 89.50 107 THR A C 1
ATOM 844 O O . THR A 1 107 ? 11.027 -6.680 -15.539 1.00 89.50 107 THR A O 1
ATOM 847 N N . LYS A 1 108 ? 11.218 -8.720 -16.451 1.00 91.50 108 LYS A N 1
ATOM 848 C CA . LYS A 1 108 ? 9.887 -8.697 -17.079 1.00 91.50 108 LYS A CA 1
ATOM 849 C C . LYS A 1 108 ? 8.775 -8.871 -16.055 1.00 91.50 108 LYS A C 1
ATOM 851 O O . LYS A 1 108 ? 7.831 -8.083 -16.067 1.00 91.50 108 LYS A O 1
ATOM 856 N N . GLY A 1 109 ? 8.897 -9.865 -15.175 1.00 92.31 109 GLY A N 1
ATOM 857 C CA . GLY A 1 109 ? 7.914 -10.106 -14.119 1.00 92.31 109 GLY A CA 1
ATOM 858 C C . GLY A 1 109 ? 7.806 -8.909 -13.173 1.00 92.31 109 GLY A C 1
ATOM 859 O O . GLY A 1 109 ? 6.714 -8.433 -12.873 1.00 92.31 109 GLY A O 1
ATOM 860 N N . TYR A 1 110 ? 8.946 -8.338 -12.795 1.00 93.38 110 TYR A N 1
ATOM 861 C CA . TYR A 1 110 ? 9.004 -7.153 -11.951 1.00 93.38 110 TYR A CA 1
ATOM 862 C C . TYR A 1 110 ? 8.493 -5.890 -12.658 1.00 93.38 110 TYR A C 1
ATOM 864 O O . TYR A 1 110 ? 7.731 -5.132 -12.066 1.00 93.38 110 TYR A O 1
ATOM 872 N N . SER A 1 111 ? 8.787 -5.699 -13.950 1.00 94.19 111 SER A N 1
ATOM 873 C CA . SER A 1 111 ? 8.145 -4.633 -14.735 1.00 94.19 111 SER A CA 1
ATOM 874 C C . SER A 1 111 ? 6.625 -4.810 -14.775 1.00 94.19 111 SER A C 1
ATOM 876 O O . SER A 1 111 ? 5.887 -3.844 -14.620 1.00 94.19 111 SER A O 1
ATOM 878 N N . SER A 1 112 ? 6.127 -6.038 -14.950 1.00 95.94 112 SER A N 1
ATOM 879 C CA . SER A 1 112 ? 4.687 -6.308 -14.906 1.00 95.94 112 SER A CA 1
ATOM 880 C C . SER A 1 112 ? 4.081 -5.933 -13.560 1.00 95.94 112 SER A C 1
ATOM 882 O O . SER A 1 112 ? 3.031 -5.292 -13.531 1.00 95.94 112 SER A O 1
ATOM 884 N N . TYR A 1 113 ? 4.754 -6.297 -12.467 1.00 96.00 113 TYR A N 1
ATOM 885 C CA . TYR A 1 113 ? 4.357 -5.957 -11.104 1.00 96.00 113 TYR A CA 1
ATOM 886 C C . TYR A 1 113 ? 4.329 -4.437 -10.888 1.00 96.00 113 TYR A C 1
ATOM 888 O O . TYR A 1 113 ? 3.317 -3.909 -10.438 1.00 96.00 113 TYR A O 1
ATOM 896 N N . LEU A 1 114 ? 5.368 -3.707 -11.307 1.00 96.56 114 LEU A N 1
ATOM 897 C CA . LEU A 1 114 ? 5.433 -2.248 -11.163 1.00 96.56 114 LEU A CA 1
ATOM 898 C C . LEU A 1 114 ? 4.325 -1.511 -11.924 1.00 96.56 114 LEU A C 1
ATOM 900 O O . LEU A 1 114 ? 3.864 -0.470 -11.464 1.00 9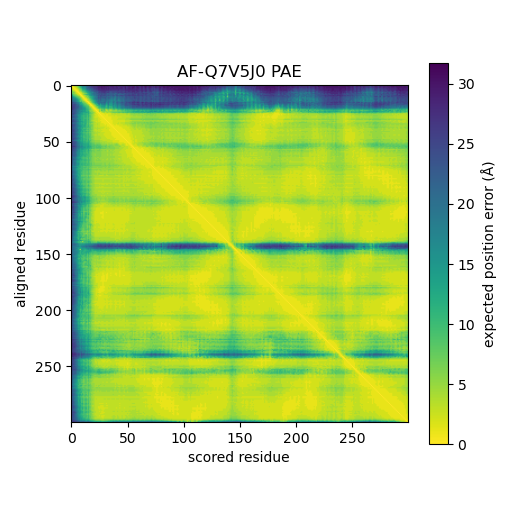6.56 114 LEU A O 1
ATOM 904 N N . LYS A 1 115 ? 3.848 -2.040 -13.060 1.00 97.56 115 LYS A N 1
ATOM 905 C CA . LYS A 1 115 ? 2.669 -1.472 -13.740 1.00 97.56 115 LYS A CA 1
ATOM 906 C C . LYS A 1 115 ? 1.401 -1.608 -12.893 1.00 97.56 115 LYS A C 1
ATOM 908 O O . LYS A 1 115 ? 0.552 -0.722 -12.933 1.00 97.56 115 LYS A O 1
ATOM 913 N N . GLN A 1 116 ? 1.277 -2.690 -12.123 1.00 97.69 116 GLN A N 1
ATOM 914 C CA . GLN A 1 116 ? 0.154 -2.872 -11.201 1.00 97.69 116 GLN A CA 1
ATOM 915 C C . GLN A 1 116 ? 0.296 -1.947 -9.996 1.00 97.69 116 GLN A C 1
ATOM 917 O O . GLN A 1 116 ? -0.665 -1.260 -9.658 1.00 97.69 116 GLN A O 1
ATOM 922 N N . ALA A 1 117 ? 1.504 -1.888 -9.424 1.00 96.00 117 ALA A N 1
ATOM 923 C CA . ALA A 1 117 ? 1.863 -1.011 -8.315 1.00 96.00 117 ALA A CA 1
ATOM 924 C C . ALA A 1 117 ? 1.546 0.454 -8.633 1.00 96.00 117 ALA A C 1
ATOM 926 O O . ALA A 1 117 ? 0.775 1.093 -7.926 1.00 96.00 117 ALA A O 1
ATOM 927 N N . TRP A 1 118 ? 2.031 0.948 -9.778 1.00 96.62 118 TRP A N 1
ATOM 928 C CA . TRP A 1 118 ? 1.681 2.273 -10.287 1.00 96.62 118 TRP A CA 1
ATOM 929 C C . TRP A 1 118 ? 0.164 2.490 -10.321 1.00 96.62 118 TRP A C 1
ATOM 931 O O . TRP A 1 118 ? -0.330 3.504 -9.827 1.00 96.62 118 TRP A O 1
ATOM 941 N N . TYR A 1 119 ? -0.582 1.547 -10.903 1.00 96.94 119 TYR A N 1
ATOM 942 C CA . TYR A 1 119 ? -2.011 1.729 -11.122 1.00 96.94 119 TYR A CA 1
ATOM 943 C C . TYR A 1 119 ? -2.797 1.817 -9.815 1.00 96.94 119 TYR A C 1
ATOM 945 O O . TYR A 1 119 ? -3.605 2.730 -9.675 1.00 96.94 119 TYR A O 1
ATOM 953 N N . HIS A 1 120 ? -2.588 0.898 -8.866 1.00 95.94 120 HIS A N 1
ATOM 954 C CA . HIS A 1 120 ? -3.358 0.931 -7.621 1.00 95.94 120 HIS A CA 1
ATOM 955 C C . HIS A 1 120 ? -2.898 2.060 -6.686 1.00 95.94 120 HIS A C 1
ATOM 957 O O . HIS A 1 120 ? -3.755 2.738 -6.125 1.00 95.94 120 HIS A O 1
ATOM 963 N N . THR A 1 121 ? -1.590 2.339 -6.586 1.00 94.81 121 THR A N 1
ATOM 964 C CA . THR A 1 121 ? -1.060 3.440 -5.755 1.00 94.81 121 THR A CA 1
ATOM 965 C C . THR A 1 121 ? -1.526 4.808 -6.249 1.00 94.81 121 THR A C 1
ATOM 967 O O . THR A 1 121 ? -1.776 5.700 -5.446 1.00 94.81 121 THR A O 1
ATOM 970 N N . SER A 1 122 ? -1.777 4.968 -7.554 1.00 94.62 122 SER A N 1
ATOM 971 C CA . SER A 1 122 ? -2.358 6.205 -8.107 1.00 94.62 122 SER A CA 1
ATOM 972 C C . SER A 1 122 ? -3.704 6.594 -7.465 1.00 94.62 122 SER A C 1
ATOM 974 O O . SER A 1 122 ? -4.113 7.756 -7.545 1.00 94.62 122 SER A O 1
ATOM 976 N N . PHE A 1 123 ? -4.423 5.639 -6.862 1.00 94.44 123 PHE A N 1
ATOM 977 C CA . PHE A 1 123 ? -5.701 5.878 -6.192 1.00 94.44 123 PHE A CA 1
ATOM 978 C C . PHE A 1 123 ? -5.595 6.045 -4.673 1.00 94.44 123 PHE A C 1
ATOM 980 O O . PHE A 1 123 ? -6.585 6.479 -4.084 1.00 94.44 123 PHE A O 1
ATOM 987 N N . THR A 1 124 ? -4.448 5.763 -4.044 1.00 93.25 124 THR A N 1
ATOM 988 C CA . THR A 1 124 ? -4.296 5.838 -2.579 1.00 93.25 124 THR A CA 1
ATOM 989 C C . THR A 1 124 ? -4.734 7.198 -2.018 1.00 93.25 124 THR A C 1
ATOM 991 O O . THR A 1 124 ? -5.631 7.199 -1.174 1.00 93.25 124 THR A O 1
ATOM 994 N N . PRO A 1 125 ? -4.302 8.360 -2.562 1.00 92.19 125 PRO A N 1
ATOM 995 C CA . PRO A 1 125 ? -4.762 9.657 -2.050 1.00 92.19 125 PRO A CA 1
ATOM 996 C C . PRO A 1 125 ? -6.283 9.860 -2.161 1.00 92.19 125 PRO A C 1
ATOM 998 O O . PRO A 1 125 ? -6.903 10.527 -1.333 1.00 92.19 125 PRO A O 1
ATOM 1001 N N . THR A 1 126 ? -6.915 9.278 -3.190 1.00 92.50 126 THR A N 1
ATOM 1002 C CA . THR A 1 126 ? -8.378 9.328 -3.344 1.00 92.50 126 THR A CA 1
ATOM 1003 C C . THR A 1 126 ? -9.069 8.468 -2.287 1.00 92.50 126 THR A C 1
ATOM 1005 O O . THR A 1 126 ? -10.089 8.886 -1.737 1.00 92.50 126 THR A O 1
ATOM 1008 N N . PHE A 1 127 ? -8.540 7.278 -2.000 1.00 94.75 127 PHE A N 1
ATOM 1009 C CA . PHE A 1 127 ? -9.092 6.404 -0.970 1.00 94.75 127 PHE A CA 1
ATOM 1010 C C . PHE A 1 127 ? -8.965 7.019 0.418 1.00 94.75 127 PHE A C 1
ATOM 1012 O O . PHE A 1 127 ? -9.971 7.087 1.121 1.00 94.75 127 PHE A O 1
ATOM 1019 N N . GLU A 1 128 ? -7.795 7.563 0.756 1.00 92.94 128 GLU A N 1
ATOM 1020 C CA . GLU A 1 128 ? -7.571 8.235 2.038 1.00 92.94 128 GLU A CA 1
ATOM 1021 C C . GLU A 1 128 ? -8.490 9.442 2.217 1.00 92.94 128 GLU A C 1
ATOM 1023 O O . GLU A 1 128 ? -9.100 9.626 3.269 1.00 92.94 128 GLU A O 1
ATOM 1028 N N . LYS A 1 129 ? -8.718 10.220 1.154 1.00 91.88 129 LYS A N 1
ATOM 1029 C CA . LYS A 1 129 ? -9.686 11.320 1.197 1.00 91.88 129 LYS A CA 1
ATOM 1030 C C . LYS A 1 129 ? -11.108 10.837 1.473 1.00 91.88 129 LYS A C 1
ATOM 1032 O O . LYS A 1 129 ? -11.785 11.386 2.342 1.00 91.88 129 LYS A O 1
ATOM 1037 N N . LEU A 1 130 ? -11.575 9.825 0.741 1.00 94.06 130 LEU A N 1
ATOM 1038 C CA . LEU A 1 130 ? -12.910 9.256 0.945 1.00 94.06 130 LEU A CA 1
ATOM 1039 C C . LEU A 1 130 ? -13.047 8.664 2.355 1.00 94.06 130 LEU A C 1
ATOM 1041 O O . LEU A 1 130 ? -14.071 8.864 3.010 1.00 94.06 130 LEU A O 1
ATOM 1045 N N . PHE A 1 131 ? -12.016 7.979 2.847 1.00 95.31 131 PHE A N 1
ATOM 1046 C CA . PHE A 1 131 ? -11.965 7.472 4.211 1.00 95.31 131 PHE A CA 1
ATOM 1047 C C . PHE A 1 131 ? -12.023 8.611 5.237 1.00 95.31 131 PHE A C 1
ATOM 1049 O O . PHE A 1 131 ? -12.864 8.573 6.135 1.00 95.31 131 PHE A O 1
ATOM 1056 N N . GLY A 1 132 ? -11.223 9.663 5.062 1.00 93.25 132 GLY A N 1
ATOM 1057 C CA . GLY A 1 132 ? -11.206 10.857 5.906 1.00 93.25 132 GLY A CA 1
ATOM 1058 C C . GLY A 1 132 ? -12.556 11.576 5.963 1.00 93.25 132 GLY A C 1
ATOM 1059 O O . GLY A 1 132 ? -12.997 11.983 7.040 1.00 93.25 132 GLY A O 1
ATOM 1060 N N . GLU A 1 133 ? -13.273 11.674 4.839 1.00 92.56 133 GLU A N 1
ATOM 1061 C CA . GLU A 1 133 ? -14.637 12.223 4.799 1.00 92.56 133 GLU A CA 1
ATOM 1062 C C . GLU A 1 133 ? -15.602 11.393 5.663 1.00 92.56 133 GLU A C 1
ATOM 1064 O O . GLU A 1 133 ? -16.347 11.948 6.480 1.00 92.56 133 GLU A O 1
ATOM 1069 N N . ARG A 1 134 ? -15.550 10.061 5.540 1.00 93.06 134 ARG A N 1
ATOM 1070 C CA . ARG A 1 134 ? -16.383 9.131 6.322 1.00 93.06 134 ARG A CA 1
ATOM 1071 C C . ARG A 1 134 ? -16.017 9.148 7.806 1.00 93.06 134 ARG A C 1
ATOM 1073 O O . ARG A 1 134 ? -16.910 9.179 8.654 1.00 93.06 134 ARG A O 1
ATOM 1080 N N . LEU A 1 135 ? -14.725 9.197 8.122 1.00 92.44 135 LEU A N 1
ATOM 1081 C CA . LEU A 1 135 ? -14.207 9.323 9.480 1.00 92.44 135 LEU A CA 1
ATOM 1082 C C . LEU A 1 135 ? -14.672 10.634 10.128 1.00 92.44 135 LEU A C 1
ATOM 1084 O O . LEU A 1 135 ? -15.099 10.642 11.284 1.00 92.44 135 LEU A O 1
ATOM 1088 N N . CYS A 1 136 ? -14.658 11.737 9.377 1.00 90.50 136 CYS A N 1
ATOM 1089 C CA . CYS A 1 136 ? -15.119 13.036 9.856 1.00 90.50 136 CYS A CA 1
ATOM 1090 C C . CYS A 1 136 ? -16.602 12.995 10.245 1.00 90.50 136 CYS A C 1
ATOM 1092 O O . CYS A 1 136 ? -16.979 13.452 11.329 1.00 90.50 136 CYS A O 1
ATOM 1094 N N . ASP A 1 137 ? -17.443 12.404 9.394 1.00 89.56 137 ASP A N 1
ATOM 1095 C CA . ASP A 1 137 ? -18.871 12.244 9.671 1.00 89.56 137 ASP A CA 1
ATOM 1096 C C . ASP A 1 137 ? -19.119 11.299 10.864 1.00 89.56 137 ASP A C 1
ATOM 1098 O O . ASP A 1 137 ? -19.941 11.608 11.734 1.00 89.56 137 ASP A O 1
ATOM 1102 N N . TYR A 1 138 ? -18.349 10.212 10.979 1.00 88.50 138 TYR A N 1
ATOM 1103 C CA . TYR A 1 138 ? -18.391 9.296 12.123 1.00 88.50 138 TYR A CA 1
ATOM 1104 C C . TYR A 1 138 ? -18.066 10.004 13.449 1.00 88.50 138 TYR A C 1
ATOM 1106 O O . TYR A 1 138 ? -18.840 9.908 14.407 1.00 88.50 138 TYR A O 1
ATOM 1114 N N . ILE A 1 139 ? -16.985 10.788 13.501 1.00 87.06 139 ILE A N 1
ATOM 1115 C CA . ILE A 1 139 ? -16.587 11.551 14.695 1.00 87.06 139 ILE A CA 1
ATOM 1116 C C . ILE A 1 139 ? -17.661 12.581 15.066 1.00 87.06 139 ILE A C 1
ATOM 1118 O O . ILE A 1 139 ? -18.058 12.670 16.230 1.00 87.06 139 ILE A O 1
ATOM 1122 N N . ARG A 1 140 ? -18.187 13.331 14.086 1.00 83.06 140 ARG A N 1
ATOM 1123 C CA . ARG A 1 140 ? -19.242 14.336 14.323 1.00 83.06 140 ARG A CA 1
ATOM 1124 C C . ARG A 1 140 ? -20.542 13.724 14.836 1.00 83.06 140 ARG A C 1
ATOM 1126 O O . ARG A 1 140 ? -21.234 14.361 15.625 1.00 83.06 140 ARG A O 1
ATOM 1133 N N . SER A 1 141 ? -20.871 12.506 14.409 1.00 81.81 141 SER A N 1
ATOM 1134 C CA . SER A 1 141 ? -22.068 11.791 14.870 1.00 81.81 141 SER A CA 1
ATOM 1135 C C . SER A 1 141 ? -21.980 11.312 16.329 1.00 81.81 141 SER A C 1
ATOM 1137 O O . SER A 1 141 ? -22.949 10.760 16.848 1.00 81.81 141 SER A O 1
ATOM 1139 N N . ASN A 1 142 ? -20.839 11.535 17.002 1.00 64.88 142 ASN A N 1
ATOM 1140 C CA . ASN A 1 142 ? -20.526 11.079 18.360 1.00 64.88 142 ASN A CA 1
ATOM 1141 C C . ASN A 1 142 ? -20.531 9.545 18.521 1.00 64.88 142 ASN A C 1
ATOM 1143 O O . ASN A 1 142 ? -20.563 9.034 19.639 1.00 64.88 142 ASN A O 1
ATOM 1147 N N . GLN A 1 143 ? -20.469 8.804 17.411 1.00 63.38 143 GLN A N 1
ATOM 1148 C CA . GLN A 1 143 ? -20.303 7.349 17.415 1.00 63.38 143 GLN A CA 1
ATOM 1149 C C . GLN A 1 143 ? -18.843 6.938 17.690 1.00 63.38 143 GLN A C 1
ATOM 1151 O O . GLN A 1 143 ? -18.596 5.823 18.132 1.00 63.38 143 GLN A O 1
ATOM 1156 N N . GLY A 1 144 ? -17.880 7.852 17.503 1.00 57.72 144 GLY A N 1
ATOM 1157 C CA . GLY A 1 144 ? -16.441 7.598 17.644 1.00 57.72 144 GLY A CA 1
ATOM 1158 C C . GLY A 1 144 ? -15.796 7.904 18.998 1.00 57.72 144 GLY A C 1
ATOM 1159 O O . GLY A 1 144 ? -14.577 7.959 19.087 1.00 57.72 144 GLY A O 1
ATOM 1160 N N . GLY A 1 145 ? -16.540 8.146 20.076 1.00 63.03 145 GLY A N 1
ATOM 1161 C CA . GLY A 1 145 ? -15.921 8.426 21.381 1.00 63.03 145 GLY A CA 1
ATOM 1162 C C . GLY A 1 145 ? -15.265 9.817 21.479 1.00 63.03 145 GLY A C 1
ATOM 1163 O O . GLY A 1 145 ? -15.845 10.806 21.044 1.00 63.03 145 GLY A O 1
ATOM 1164 N N . SER A 1 146 ? -14.094 9.933 22.128 1.00 68.62 146 SER A N 1
ATOM 1165 C CA . SER A 1 146 ? -13.500 11.243 22.473 1.00 68.62 146 SER A CA 1
ATOM 1166 C C . SER A 1 146 ? -13.193 12.095 21.238 1.00 68.62 146 SER A C 1
ATOM 1168 O O . SER A 1 146 ? -12.313 11.759 20.448 1.00 68.62 146 SER A O 1
ATOM 1170 N N . PHE A 1 147 ? -13.856 13.248 21.146 1.00 69.44 147 PHE A N 1
ATOM 1171 C CA . PHE A 1 147 ? -13.675 14.250 20.095 1.00 69.44 147 PHE A CA 1
ATOM 1172 C C . PHE A 1 147 ? -12.206 14.665 19.884 1.00 69.44 147 PHE A C 1
ATOM 1174 O O . PHE A 1 147 ? -11.752 14.824 18.756 1.00 69.44 147 PHE A O 1
ATOM 1181 N N . GLU A 1 148 ? -11.437 14.787 20.969 1.00 73.06 148 GLU A N 1
ATOM 1182 C CA . GLU A 1 148 ? -10.010 15.133 20.920 1.00 73.06 148 GLU A CA 1
ATOM 1183 C C . GLU A 1 148 ? -9.178 14.035 20.241 1.00 73.06 148 GLU A C 1
ATOM 1185 O O . GLU A 1 148 ? -8.312 14.333 19.421 1.00 73.06 148 GLU A O 1
ATOM 1190 N N . LYS A 1 149 ? -9.485 12.761 20.525 1.00 75.00 149 LYS A N 1
ATOM 1191 C CA . LYS A 1 149 ? -8.825 11.623 19.869 1.00 75.00 149 LYS A CA 1
ATOM 1192 C C . LYS A 1 149 ? -9.231 11.519 18.400 1.00 75.00 149 LYS A C 1
ATOM 1194 O O . LYS A 1 149 ? -8.367 11.321 17.559 1.00 75.00 149 LYS A O 1
ATOM 1199 N N . GLY A 1 150 ? -10.512 11.722 18.086 1.00 78.94 150 GLY A N 1
ATOM 1200 C CA . GLY A 1 150 ? -10.993 11.739 16.704 1.00 78.94 150 GLY A CA 1
ATOM 1201 C C . GLY A 1 150 ? -10.292 12.798 15.848 1.00 78.94 150 GLY A C 1
ATOM 1202 O O . GLY A 1 150 ? -9.857 12.502 14.739 1.00 78.94 150 GLY A O 1
ATOM 1203 N N . ASN A 1 151 ? -10.099 14.009 16.381 1.00 82.19 151 ASN A N 1
ATOM 1204 C CA . ASN A 1 151 ? -9.379 15.066 15.665 1.00 82.19 151 ASN A CA 1
ATOM 1205 C C . ASN A 1 151 ? -7.917 14.710 15.379 1.00 82.19 151 ASN A C 1
ATOM 1207 O O . ASN A 1 151 ? -7.429 15.051 14.306 1.00 82.19 151 ASN A O 1
ATOM 1211 N N . LYS A 1 152 ? -7.231 14.006 16.293 1.00 88.62 152 LYS A N 1
ATOM 1212 C CA . LYS A 1 152 ? -5.873 13.504 16.031 1.00 88.62 152 LYS A CA 1
ATOM 1213 C C . LYS A 1 152 ? -5.855 12.641 14.765 1.00 88.62 152 LYS A C 1
ATOM 1215 O O . LYS A 1 152 ? -5.021 12.867 13.901 1.00 88.62 152 LYS A O 1
ATOM 1220 N N . PHE A 1 153 ? -6.780 11.690 14.646 1.00 88.38 153 PHE A N 1
ATOM 1221 C CA . PHE A 1 153 ? -6.816 10.779 13.500 1.00 88.38 153 PHE A CA 1
ATOM 1222 C C . PHE A 1 153 ? -7.213 11.465 12.195 1.00 88.38 153 PHE A C 1
ATOM 1224 O O . PHE A 1 153 ? -6.684 11.111 11.153 1.00 88.38 153 PHE A O 1
ATOM 1231 N N . LEU A 1 154 ? -8.071 12.488 12.237 1.00 88.00 154 LEU A N 1
ATOM 1232 C CA . LEU A 1 154 ? -8.339 13.300 11.045 1.00 88.00 154 LEU A CA 1
ATOM 1233 C C . LEU A 1 154 ? -7.093 14.043 10.557 1.00 88.00 154 LEU A C 1
ATOM 1235 O O . LEU A 1 154 ? -6.864 14.098 9.357 1.00 88.00 154 LEU A O 1
ATOM 1239 N N . MET A 1 155 ? -6.290 14.586 11.476 1.00 87.56 155 MET A N 1
ATOM 1240 C CA . MET A 1 155 ? -5.028 15.240 11.117 1.00 87.56 155 MET A CA 1
ATOM 1241 C C . MET A 1 155 ? -3.988 14.251 10.582 1.00 87.56 155 MET A C 1
ATOM 1243 O O . MET A 1 155 ? -3.200 14.626 9.721 1.00 87.56 155 MET A O 1
ATOM 1247 N N . LEU A 1 156 ? -3.971 13.014 11.095 1.00 87.94 156 LEU A N 1
ATOM 1248 C CA . LEU A 1 156 ? -3.121 11.948 10.557 1.00 87.94 156 LEU A CA 1
ATOM 1249 C C . LEU A 1 156 ? -3.539 11.604 9.125 1.00 87.94 156 LEU A C 1
ATOM 1251 O O . LEU A 1 156 ? -2.727 11.755 8.230 1.00 87.94 156 LEU A O 1
ATOM 1255 N N . VAL A 1 157 ? -4.822 11.318 8.883 1.00 89.00 157 VAL A N 1
ATOM 1256 C CA . VAL A 1 157 ? -5.324 11.032 7.527 1.00 89.00 157 VAL A CA 1
ATOM 1257 C C . VAL A 1 157 ? -5.060 12.194 6.557 1.00 89.00 157 VAL A C 1
ATOM 1259 O O . VAL A 1 157 ? -4.705 11.966 5.409 1.00 89.00 157 VAL A O 1
ATOM 1262 N N . GLU A 1 158 ? -5.201 13.452 6.989 1.00 88.19 158 GLU A N 1
ATOM 1263 C CA . GLU A 1 158 ? -4.864 14.620 6.152 1.00 88.19 158 GLU A CA 1
ATOM 1264 C C . GLU A 1 158 ? -3.373 14.655 5.784 1.00 88.19 158 GLU A C 1
ATOM 1266 O O . GLU A 1 158 ? -3.029 14.881 4.625 1.00 88.19 158 GLU A O 1
ATOM 1271 N N . LYS A 1 159 ? -2.497 14.378 6.756 1.00 87.12 159 LYS A N 1
ATOM 1272 C CA . LYS A 1 159 ? -1.056 14.257 6.529 1.00 87.12 159 LYS A CA 1
ATOM 1273 C C . LYS A 1 159 ? -0.741 13.109 5.567 1.00 87.12 159 LYS A C 1
ATOM 1275 O O . LYS A 1 159 ? 0.081 13.302 4.678 1.00 87.12 159 LYS A O 1
ATOM 1280 N N . ASP A 1 160 ? -1.403 11.967 5.714 1.00 87.19 160 ASP A N 1
ATOM 1281 C CA . ASP A 1 160 ? -1.177 10.790 4.874 1.00 87.19 160 ASP A CA 1
ATOM 1282 C C . ASP A 1 160 ? -1.622 11.064 3.427 1.00 87.19 160 ASP A C 1
ATOM 1284 O O . ASP A 1 160 ? -0.887 10.768 2.492 1.00 87.19 160 ASP A O 1
ATOM 1288 N N . ILE A 1 161 ? -2.754 11.752 3.212 1.00 88.50 161 ILE A N 1
ATOM 1289 C CA . ILE A 1 161 ? -3.186 12.200 1.870 1.00 88.50 161 ILE A CA 1
ATOM 1290 C C . ILE A 1 161 ? -2.104 13.048 1.191 1.00 88.50 161 ILE A C 1
ATOM 1292 O O . ILE A 1 161 ? -1.802 12.835 0.013 1.00 88.50 161 ILE A O 1
ATOM 1296 N N . ASP A 1 162 ? -1.557 14.024 1.918 1.00 86.44 162 ASP A N 1
ATOM 1297 C CA . ASP A 1 162 ? -0.515 14.917 1.407 1.00 86.44 162 ASP A CA 1
ATOM 1298 C C . ASP A 1 162 ? 0.801 14.174 1.155 1.00 86.44 162 ASP A C 1
ATOM 1300 O O . ASP A 1 162 ? 1.540 14.516 0.224 1.00 86.44 162 ASP A O 1
ATOM 1304 N N . GLU A 1 163 ? 1.109 13.174 1.984 1.00 87.19 163 GLU A N 1
ATOM 1305 C CA . GLU A 1 163 ? 2.326 12.387 1.868 1.00 87.19 163 GLU A CA 1
ATOM 1306 C C . GLU A 1 163 ? 2.267 11.397 0.705 1.00 87.19 163 GLU A C 1
ATOM 1308 O O . GLU A 1 163 ? 3.250 11.342 -0.029 1.00 87.19 163 GLU A O 1
ATOM 1313 N N . GLU A 1 164 ? 1.150 10.700 0.490 1.00 89.56 164 GLU A N 1
ATOM 1314 C CA . GLU A 1 164 ? 0.941 9.680 -0.555 1.00 89.56 164 GLU A CA 1
ATOM 1315 C C . GLU A 1 164 ? 0.874 10.253 -1.984 1.00 89.56 164 GLU A C 1
ATOM 1317 O O . GLU A 1 164 ? 1.015 9.533 -2.981 1.00 89.56 164 GLU A O 1
ATOM 1322 N N . GLU A 1 165 ? 0.650 11.562 -2.137 1.00 90.31 165 GLU A N 1
ATOM 1323 C CA . GLU A 1 165 ? 0.546 12.178 -3.457 1.00 90.31 165 GLU A CA 1
ATOM 1324 C C . GLU A 1 165 ? 1.870 12.093 -4.241 1.00 90.31 165 GLU A C 1
ATOM 1326 O O . GLU A 1 165 ? 2.875 12.727 -3.911 1.00 90.31 165 GLU A O 1
ATOM 1331 N N . GLY A 1 166 ? 1.851 11.367 -5.362 1.00 91.56 166 GLY A N 1
ATOM 1332 C CA . GLY A 1 166 ? 3.000 11.220 -6.254 1.00 91.56 166 GLY A CA 1
ATOM 1333 C C . GLY A 1 166 ? 3.833 9.961 -6.005 1.00 91.56 166 GLY A C 1
ATOM 1334 O O . GLY A 1 166 ? 4.796 9.730 -6.742 1.00 91.56 166 GLY A O 1
ATOM 1335 N N . HIS A 1 167 ? 3.489 9.120 -5.026 1.00 93.81 167 HIS A N 1
ATOM 1336 C CA . HIS A 1 167 ? 4.196 7.855 -4.772 1.00 93.81 167 HIS A CA 1
ATOM 1337 C C . HIS A 1 167 ? 4.121 6.887 -5.956 1.00 93.81 167 HIS A C 1
ATOM 1339 O O . HIS A 1 167 ? 5.062 6.131 -6.219 1.00 93.81 167 HIS A O 1
ATOM 1345 N N . GLU A 1 168 ? 3.060 6.964 -6.765 1.00 94.69 168 GLU A N 1
ATOM 1346 C CA . GLU A 1 168 ? 2.933 6.189 -7.999 1.00 94.69 168 GLU A CA 1
ATOM 1347 C C . GLU A 1 168 ? 4.067 6.490 -8.996 1.00 94.69 168 GLU A C 1
ATOM 1349 O O . GLU A 1 168 ? 4.417 5.655 -9.837 1.00 94.69 168 GLU A O 1
ATOM 1354 N N . LEU A 1 169 ? 4.681 7.676 -8.898 1.00 95.25 169 LEU A N 1
ATOM 1355 C CA . LEU A 1 169 ? 5.779 8.095 -9.765 1.00 95.25 169 LEU A CA 1
ATOM 1356 C C . LEU A 1 169 ? 7.074 7.341 -9.457 1.00 95.25 169 LEU A C 1
ATOM 1358 O O . LEU A 1 169 ? 7.911 7.215 -10.352 1.00 95.25 169 LEU A O 1
ATOM 1362 N N . TRP A 1 170 ? 7.246 6.796 -8.248 1.00 95.56 170 TRP A N 1
ATOM 1363 C CA . TRP A 1 170 ? 8.380 5.918 -7.949 1.00 95.56 170 TRP A CA 1
ATOM 1364 C C . TRP A 1 170 ? 8.326 4.639 -8.785 1.00 95.56 170 TRP A C 1
ATOM 1366 O O . TRP A 1 170 ? 9.334 4.272 -9.389 1.00 95.56 170 TRP A O 1
ATOM 1376 N N . ALA A 1 171 ? 7.146 4.023 -8.923 1.00 95.88 171 ALA A N 1
ATOM 1377 C CA . ALA A 1 171 ? 6.970 2.843 -9.771 1.00 95.88 171 ALA A CA 1
ATOM 1378 C C . ALA A 1 171 ? 7.234 3.159 -11.251 1.00 95.88 171 ALA A C 1
ATOM 1380 O O . ALA A 1 171 ? 7.885 2.382 -11.951 1.00 95.88 171 ALA A O 1
ATOM 1381 N N . LEU A 1 172 ? 6.786 4.324 -11.734 1.00 96.12 172 LEU A N 1
ATOM 1382 C CA . LEU A 1 172 ? 7.065 4.762 -13.105 1.00 96.12 172 LEU A CA 1
ATOM 1383 C C . LEU A 1 172 ? 8.555 5.039 -13.357 1.00 96.12 172 LEU A C 1
ATOM 1385 O O . LEU A 1 172 ? 9.059 4.721 -14.435 1.00 96.12 172 LEU A O 1
ATOM 1389 N N . ARG A 1 173 ? 9.273 5.614 -12.385 1.00 95.44 173 ARG A N 1
ATOM 1390 C CA . ARG A 1 173 ? 10.729 5.821 -12.475 1.00 95.44 173 ARG A CA 1
ATOM 1391 C C . ARG A 1 173 ? 11.473 4.489 -12.514 1.00 95.44 173 ARG A C 1
ATOM 1393 O O . ARG A 1 173 ? 12.363 4.323 -13.342 1.00 95.44 173 ARG A O 1
ATOM 1400 N N . ASP A 1 174 ? 11.064 3.525 -11.694 1.00 95.62 174 ASP A N 1
ATOM 1401 C CA . ASP A 1 174 ? 11.644 2.182 -11.716 1.00 95.62 174 ASP A CA 1
ATOM 1402 C C . ASP A 1 174 ? 11.385 1.474 -13.053 1.00 95.62 174 ASP A C 1
ATOM 1404 O O . ASP A 1 174 ? 12.310 0.912 -13.634 1.00 95.62 174 ASP A O 1
ATOM 1408 N N . LEU A 1 175 ? 10.170 1.579 -13.602 1.00 95.75 175 LEU A N 1
ATOM 1409 C CA . LEU A 1 175 ? 9.844 1.092 -14.948 1.00 95.75 175 LEU A CA 1
ATOM 1410 C C . LEU A 1 175 ? 10.736 1.720 -16.027 1.00 95.75 175 LEU A C 1
ATOM 1412 O O . LEU A 1 175 ? 11.237 1.005 -16.897 1.00 95.75 175 LEU A O 1
ATOM 1416 N N . SER A 1 176 ? 10.957 3.035 -15.959 1.00 95.25 176 SER A N 1
ATOM 1417 C CA . SER A 1 176 ? 11.840 3.746 -16.889 1.00 95.25 176 SER A CA 1
ATOM 1418 C C . SER A 1 176 ? 13.275 3.222 -16.817 1.00 95.25 176 SER A C 1
ATOM 1420 O O . SER A 1 176 ? 13.896 3.002 -17.857 1.00 95.25 176 SER A O 1
ATOM 1422 N N . ASP A 1 177 ? 13.795 2.975 -15.614 1.00 93.50 177 ASP A N 1
ATOM 1423 C CA . ASP A 1 177 ? 15.144 2.431 -15.421 1.00 93.50 177 ASP A CA 1
ATOM 1424 C C . ASP A 1 177 ? 15.273 0.983 -15.920 1.00 93.50 177 ASP A C 1
ATOM 1426 O O . ASP A 1 177 ? 16.339 0.575 -16.376 1.00 93.50 177 ASP A O 1
ATOM 1430 N N . LEU A 1 178 ? 14.176 0.219 -15.899 1.00 92.38 178 LEU A N 1
ATOM 1431 C CA . LEU A 1 178 ? 14.093 -1.122 -16.492 1.00 92.38 178 LEU A CA 1
ATOM 1432 C C . LEU A 1 178 ? 13.900 -1.090 -18.023 1.00 92.38 178 LEU A C 1
ATOM 1434 O O . LEU A 1 178 ? 13.751 -2.140 -18.651 1.00 92.38 178 LEU A O 1
ATOM 1438 N N . GLY A 1 179 ? 13.898 0.096 -18.640 1.00 93.62 179 GLY A N 1
ATOM 1439 C CA . GLY A 1 179 ? 13.769 0.285 -20.087 1.00 93.62 179 GLY A CA 1
ATOM 1440 C C . GLY A 1 179 ? 12.329 0.283 -20.611 1.00 93.62 179 GLY A C 1
ATOM 1441 O O . GLY A 1 179 ? 12.114 0.241 -21.827 1.00 93.62 179 GLY A O 1
ATOM 1442 N N . VAL A 1 180 ? 11.325 0.334 -19.731 1.00 95.25 180 VAL A N 1
ATOM 1443 C CA . VAL A 1 180 ? 9.919 0.471 -20.127 1.00 95.25 180 VAL A CA 1
ATOM 1444 C C . VAL A 1 180 ? 9.625 1.939 -20.421 1.00 95.25 180 VAL A C 1
ATOM 1446 O O . VAL A 1 180 ? 9.716 2.792 -19.551 1.00 95.25 180 VAL A O 1
ATOM 1449 N N . ASN A 1 181 ? 9.225 2.240 -21.657 1.00 96.06 181 ASN A N 1
ATOM 1450 C CA . ASN A 1 181 ? 8.985 3.625 -22.088 1.00 96.06 181 ASN A CA 1
ATOM 1451 C C . ASN A 1 181 ? 7.509 4.041 -22.053 1.00 96.06 181 ASN A C 1
ATOM 1453 O O . ASN A 1 181 ? 7.200 5.229 -22.117 1.00 96.06 181 ASN A O 1
ATOM 1457 N N . HIS A 1 182 ? 6.585 3.083 -21.996 1.00 96.62 182 HIS A N 1
ATOM 1458 C CA . HIS A 1 182 ? 5.152 3.347 -22.047 1.00 96.62 182 HIS A CA 1
ATOM 1459 C C . HIS A 1 182 ? 4.367 2.379 -21.171 1.00 96.62 182 HIS A C 1
ATOM 1461 O O . HIS A 1 182 ? 4.793 1.243 -20.956 1.00 96.62 182 HIS A O 1
ATOM 1467 N N . VAL A 1 183 ? 3.191 2.825 -20.741 1.00 96.94 183 VAL A N 1
ATOM 1468 C CA . VAL A 1 183 ? 2.205 2.012 -20.028 1.00 96.94 183 VAL A CA 1
ATOM 1469 C C . VAL A 1 183 ? 0.841 2.231 -20.673 1.00 96.94 183 VAL A C 1
ATOM 1471 O O . VAL A 1 183 ? 0.492 3.354 -21.044 1.00 96.94 183 VAL A O 1
ATOM 1474 N N . ASP A 1 184 ? 0.078 1.155 -20.840 1.00 95.88 184 ASP A N 1
ATOM 1475 C CA . ASP A 1 184 ? -1.320 1.199 -21.265 1.00 95.88 184 ASP A CA 1
ATOM 1476 C C . ASP A 1 184 ? -2.235 0.651 -20.155 1.00 95.88 184 ASP A C 1
ATOM 1478 O O . ASP A 1 184 ? -2.270 -0.559 -19.933 1.00 95.88 184 ASP A O 1
ATOM 1482 N N . PRO A 1 185 ? -3.015 1.501 -19.465 1.00 93.50 185 PRO A N 1
ATOM 1483 C CA . PRO A 1 185 ? -3.854 1.066 -18.350 1.00 93.50 185 PRO A CA 1
ATOM 1484 C C . PRO A 1 185 ? -4.969 0.086 -18.747 1.00 93.50 185 PRO A C 1
ATOM 1486 O O . PRO A 1 185 ? -5.547 -0.575 -17.881 1.00 93.50 185 PRO A O 1
ATOM 1489 N N . TYR A 1 186 ? -5.288 -0.057 -20.037 1.00 91.25 186 TYR A N 1
ATOM 1490 C CA . TYR A 1 186 ? -6.248 -1.065 -20.478 1.00 91.25 186 TYR A CA 1
ATOM 1491 C C . TYR A 1 186 ? -5.613 -2.435 -20.640 1.00 91.25 186 TYR A C 1
ATOM 1493 O O . TYR A 1 186 ? -6.191 -3.407 -20.150 1.00 91.25 186 TYR A O 1
ATOM 1501 N N . THR A 1 187 ? -4.459 -2.508 -21.304 1.00 94.12 187 THR A N 1
ATOM 1502 C CA . THR A 1 187 ? -3.840 -3.785 -21.686 1.00 94.12 187 THR A CA 1
ATOM 1503 C C . THR A 1 187 ? -2.772 -4.263 -20.713 1.00 94.12 187 THR A C 1
ATOM 1505 O O . THR A 1 187 ? -2.559 -5.464 -20.609 1.00 94.12 187 THR A O 1
ATOM 1508 N N . ASP A 1 188 ? -2.097 -3.350 -20.014 1.00 96.00 188 ASP A N 1
ATOM 1509 C CA . ASP A 1 188 ? -1.010 -3.690 -19.095 1.00 96.00 188 ASP A CA 1
ATOM 1510 C C . ASP A 1 188 ? -1.478 -3.943 -17.658 1.00 96.00 188 ASP A C 1
ATOM 1512 O O . ASP A 1 188 ? -0.749 -4.551 -16.876 1.00 96.00 188 ASP A O 1
ATOM 1516 N N . VAL A 1 189 ? -2.661 -3.451 -17.283 1.00 97.19 189 VAL A N 1
ATOM 1517 C CA . VAL A 1 189 ? -3.184 -3.579 -15.917 1.00 97.19 189 VAL A CA 1
ATOM 1518 C C . VAL A 1 189 ? -4.103 -4.790 -15.823 1.00 97.19 189 VAL A C 1
ATOM 1520 O O . VAL A 1 189 ? -5.109 -4.887 -16.540 1.00 97.19 189 VAL A O 1
ATOM 1523 N N . LEU A 1 190 ? -3.758 -5.685 -14.901 1.00 97.94 190 LEU A N 1
ATOM 1524 C CA . LEU A 1 190 ? -4.423 -6.958 -14.674 1.00 97.94 190 LEU A CA 1
ATOM 1525 C C . LEU A 1 190 ? -5.841 -6.769 -14.105 1.00 97.94 190 LEU A C 1
ATOM 1527 O O . LEU A 1 190 ? -6.106 -5.782 -13.405 1.00 97.94 190 LEU A O 1
ATOM 1531 N N . PRO A 1 191 ? -6.769 -7.704 -14.386 1.00 97.94 191 PRO A N 1
ATOM 1532 C CA . PRO A 1 191 ? -8.114 -7.685 -13.814 1.00 97.94 191 PRO A CA 1
ATOM 1533 C C . PRO A 1 191 ? -8.118 -7.597 -12.286 1.00 97.94 191 PRO A C 1
ATOM 1535 O O . PRO A 1 191 ? -8.906 -6.838 -11.729 1.00 97.94 191 PRO A O 1
ATOM 1538 N N . GLU A 1 192 ? -7.209 -8.302 -11.617 1.00 98.31 192 GLU A N 1
ATOM 1539 C CA . GLU A 1 192 ? -7.067 -8.320 -10.160 1.00 98.31 192 GLU A CA 1
ATOM 1540 C C . GLU A 1 192 ? -6.724 -6.936 -9.614 1.00 98.31 192 GLU A C 1
ATOM 1542 O O . GLU A 1 192 ? -7.319 -6.504 -8.632 1.00 98.31 192 GLU A O 1
ATOM 1547 N N . THR A 1 193 ? -5.837 -6.194 -10.282 1.00 98.31 193 THR A N 1
ATOM 1548 C CA . THR A 1 193 ? -5.479 -4.821 -9.899 1.00 98.31 193 THR A CA 1
ATOM 1549 C C . THR A 1 193 ? -6.679 -3.882 -10.028 1.00 98.31 193 THR A C 1
ATOM 1551 O O . THR A 1 193 ? -6.948 -3.066 -9.147 1.00 98.31 193 THR A O 1
ATOM 1554 N N . LYS A 1 194 ? -7.449 -4.007 -11.117 1.00 97.19 194 LYS A N 1
ATOM 1555 C CA . LYS A 1 194 ? -8.668 -3.205 -11.326 1.00 97.19 194 LYS A CA 1
ATOM 1556 C C . LYS A 1 194 ? -9.742 -3.554 -10.297 1.00 97.19 194 LYS A C 1
ATOM 1558 O O . LYS A 1 194 ? -10.427 -2.659 -9.801 1.00 97.19 194 LYS A O 1
ATOM 1563 N N . ALA A 1 195 ? -9.878 -4.835 -9.966 1.00 98.38 195 ALA A N 1
ATOM 1564 C CA . ALA A 1 195 ? -10.786 -5.311 -8.933 1.00 98.38 195 ALA A CA 1
ATOM 1565 C C . ALA A 1 195 ? -10.359 -4.830 -7.539 1.00 98.38 195 ALA A C 1
ATOM 1567 O O . ALA A 1 195 ? -11.225 -4.423 -6.771 1.00 98.38 195 ALA A O 1
ATOM 1568 N N . LEU A 1 196 ? -9.053 -4.792 -7.244 1.00 98.12 196 LEU A N 1
ATOM 1569 C CA . LEU A 1 196 ? -8.510 -4.273 -5.986 1.00 98.12 196 LEU A CA 1
ATOM 1570 C C . LEU A 1 196 ? -8.880 -2.801 -5.794 1.00 98.12 196 LEU A C 1
ATOM 1572 O O . LEU A 1 196 ? -9.374 -2.429 -4.736 1.00 98.12 196 LEU A O 1
ATOM 1576 N N . VAL A 1 197 ? -8.709 -1.979 -6.833 1.00 97.06 197 VAL A N 1
ATOM 1577 C CA . VAL A 1 197 ? -9.129 -0.566 -6.832 1.00 97.06 197 VAL A CA 1
ATOM 1578 C C . VAL A 1 197 ? -10.649 -0.443 -6.689 1.00 97.06 197 VAL A C 1
ATOM 1580 O O . VAL A 1 197 ? -11.148 0.342 -5.884 1.00 97.06 197 VAL A O 1
ATOM 1583 N N . SER A 1 198 ? -11.403 -1.232 -7.458 1.00 97.19 198 SER A N 1
ATOM 1584 C CA . SER A 1 198 ? -12.869 -1.168 -7.463 1.00 97.19 198 SER A CA 1
ATOM 1585 C C . SER A 1 198 ? -13.472 -1.559 -6.113 1.00 97.19 198 SER A C 1
ATOM 1587 O O . SER A 1 198 ? -14.451 -0.947 -5.691 1.00 97.19 198 SER A O 1
ATOM 1589 N N . SER A 1 199 ? -12.888 -2.536 -5.411 1.00 97.56 199 SER A N 1
ATOM 1590 C CA . SER A 1 199 ? -13.369 -2.956 -4.092 1.00 97.56 199 SER A CA 1
ATOM 1591 C C . SER A 1 199 ? -13.167 -1.880 -3.022 1.00 97.56 199 SER A C 1
ATOM 1593 O O . SER A 1 199 ? -13.988 -1.790 -2.110 1.00 97.56 199 SER A O 1
ATOM 1595 N N . GLN A 1 200 ? -12.160 -1.006 -3.155 1.00 97.44 200 GLN A N 1
ATOM 1596 C CA . GLN A 1 200 ? -11.988 0.134 -2.244 1.00 97.44 200 GLN A CA 1
ATOM 1597 C C . GLN A 1 200 ? -13.060 1.199 -2.468 1.00 97.44 200 GLN A C 1
ATOM 1599 O O . GLN A 1 200 ? -13.680 1.666 -1.513 1.00 97.44 200 GLN A O 1
ATOM 1604 N N . PHE A 1 201 ? -13.346 1.537 -3.730 1.00 96.50 201 PHE A N 1
ATOM 1605 C CA . PHE A 1 201 ? -14.456 2.438 -4.050 1.00 96.50 201 PHE A CA 1
ATOM 1606 C C . PHE A 1 201 ? -15.794 1.882 -3.560 1.00 96.50 201 PHE A C 1
ATOM 1608 O O . PHE A 1 201 ? -16.593 2.624 -2.992 1.00 96.50 201 PHE A O 1
ATOM 1615 N N . ASP A 1 202 ? -16.043 0.586 -3.742 1.00 96.50 202 ASP A N 1
ATOM 1616 C CA . ASP A 1 202 ? -17.260 -0.071 -3.264 1.00 96.50 202 ASP A CA 1
ATOM 1617 C C . ASP A 1 202 ? -17.393 0.028 -1.734 1.00 96.50 202 ASP A C 1
ATOM 1619 O O . ASP A 1 202 ? -18.423 0.474 -1.217 1.00 96.50 202 ASP A O 1
ATOM 1623 N N . ARG A 1 203 ? -16.308 -0.283 -1.012 1.00 96.50 203 ARG A N 1
ATOM 1624 C CA . ARG A 1 203 ? -16.237 -0.194 0.451 1.00 96.50 203 ARG A CA 1
ATOM 1625 C C . ARG A 1 203 ? -16.513 1.223 0.950 1.00 96.50 203 ARG A C 1
ATOM 1627 O O . ARG A 1 203 ? -17.371 1.407 1.809 1.00 96.50 203 ARG A O 1
ATOM 1634 N N . LEU A 1 204 ? -15.825 2.217 0.393 1.00 95.44 204 LEU A N 1
ATOM 1635 C CA . LEU A 1 204 ? -15.890 3.608 0.852 1.00 95.44 204 LEU A CA 1
ATOM 1636 C C . LEU A 1 204 ? -17.168 4.340 0.415 1.00 95.44 204 LEU A C 1
ATOM 1638 O O . LEU A 1 204 ? -17.587 5.287 1.080 1.00 95.44 204 LEU A O 1
ATOM 1642 N N . SER A 1 205 ? -17.808 3.907 -0.675 1.00 92.94 205 SER A N 1
ATOM 1643 C CA . SER A 1 205 ? -19.016 4.561 -1.194 1.00 92.94 205 SER A CA 1
ATOM 1644 C C . SER A 1 205 ? -20.315 4.067 -0.560 1.00 92.94 205 SER A C 1
ATOM 1646 O O . SER A 1 205 ? -21.240 4.866 -0.399 1.00 92.94 205 SER A O 1
ATOM 1648 N N . ARG A 1 206 ? -20.424 2.774 -0.218 1.00 92.62 206 ARG A N 1
ATOM 1649 C CA . ARG A 1 206 ? -21.713 2.197 0.208 1.00 92.62 206 ARG A CA 1
ATOM 1650 C C . ARG A 1 206 ? -21.671 1.176 1.341 1.00 92.62 206 ARG A C 1
ATOM 1652 O O . ARG A 1 206 ? -22.739 0.846 1.848 1.00 92.62 206 ARG A O 1
ATOM 1659 N N . LEU A 1 207 ? -20.506 0.650 1.711 1.00 94.94 207 LEU A N 1
ATOM 1660 C CA . LEU A 1 207 ? -20.379 -0.295 2.825 1.00 94.94 207 LEU A CA 1
ATOM 1661 C C . LEU A 1 207 ? -19.890 0.435 4.089 1.00 94.94 207 LEU A C 1
ATOM 1663 O O . LEU A 1 207 ? -19.695 1.656 4.097 1.00 94.94 207 LEU A O 1
ATOM 1667 N N . GLU A 1 208 ? -19.694 -0.305 5.179 1.00 94.19 208 GLU A N 1
ATOM 1668 C CA . GLU A 1 208 ? -19.088 0.263 6.382 1.00 94.19 208 GLU A CA 1
ATOM 1669 C C . GLU A 1 208 ? -17.625 0.613 6.122 1.00 94.19 208 GLU A C 1
ATOM 1671 O O . GLU A 1 208 ? -16.800 -0.236 5.773 1.00 94.19 208 GLU A O 1
ATOM 1676 N N . PHE A 1 209 ? -17.302 1.886 6.326 1.00 95.44 209 PHE A N 1
ATOM 1677 C CA . PHE A 1 209 ? -16.005 2.448 5.965 1.00 95.44 209 PHE A CA 1
ATOM 1678 C C . PHE A 1 209 ? -14.856 1.885 6.812 1.00 95.44 209 PHE A C 1
ATOM 1680 O O . PHE A 1 209 ? -13.731 1.846 6.333 1.00 95.44 209 PHE A O 1
ATOM 1687 N N . LYS A 1 210 ? -15.126 1.399 8.036 1.00 96.12 210 LYS A N 1
ATOM 1688 C CA . LYS A 1 210 ? -14.104 0.801 8.915 1.00 96.12 210 LYS A CA 1
ATOM 1689 C C . LYS A 1 210 ? -13.402 -0.389 8.260 1.00 96.12 210 LYS A C 1
ATOM 1691 O O . LYS A 1 210 ? -12.212 -0.574 8.477 1.00 96.12 210 LYS A O 1
ATOM 1696 N N . GLY A 1 211 ? -14.105 -1.142 7.407 1.00 96.88 211 GLY A N 1
ATOM 1697 C CA . GLY A 1 211 ? -13.514 -2.247 6.650 1.00 96.88 211 GLY A CA 1
ATOM 1698 C C . GLY A 1 211 ? -12.380 -1.814 5.712 1.00 96.88 211 GLY A C 1
ATOM 1699 O O . GLY A 1 211 ? -11.514 -2.625 5.409 1.00 96.88 211 GLY A O 1
ATOM 1700 N N . PHE A 1 212 ? -12.318 -0.538 5.303 1.00 96.88 212 PHE A N 1
ATOM 1701 C CA . PHE A 1 212 ? -11.202 0.001 4.513 1.00 96.88 212 PHE A CA 1
ATOM 1702 C C . PHE A 1 212 ? -9.844 -0.191 5.201 1.00 96.88 212 PHE A C 1
ATOM 1704 O O . PHE A 1 212 ? -8.852 -0.458 4.524 1.00 96.88 212 PHE A O 1
ATOM 1711 N N . LEU A 1 213 ? -9.811 -0.171 6.539 1.00 96.00 213 LEU A N 1
ATOM 1712 C CA . LEU A 1 213 ? -8.591 -0.432 7.304 1.00 96.00 213 LEU A CA 1
ATOM 1713 C C . LEU A 1 213 ? -8.016 -1.824 7.022 1.00 96.00 213 LEU A C 1
ATOM 1715 O O . LEU A 1 213 ? -6.818 -2.013 7.154 1.00 96.00 213 LEU A O 1
ATOM 1719 N N . GLY A 1 214 ? -8.828 -2.789 6.576 1.00 96.50 214 GLY A N 1
ATOM 1720 C CA . GLY A 1 214 ? -8.331 -4.098 6.150 1.00 96.50 214 GLY A CA 1
ATOM 1721 C C . GLY A 1 214 ? -7.436 -4.027 4.912 1.00 96.50 214 GLY A C 1
ATOM 1722 O O . GLY A 1 214 ? -6.507 -4.816 4.793 1.00 96.50 214 GLY A O 1
ATOM 1723 N N . TYR A 1 215 ? -7.681 -3.069 4.013 1.00 95.81 215 TYR A N 1
ATOM 1724 C CA . TYR A 1 215 ? -6.857 -2.824 2.828 1.00 95.81 215 TYR A CA 1
ATOM 1725 C C . TYR A 1 215 ? -5.610 -1.995 3.157 1.00 95.81 215 TYR A C 1
ATOM 1727 O O . TYR A 1 215 ? -4.507 -2.440 2.839 1.00 95.81 215 TYR A O 1
ATOM 1735 N N . SER A 1 216 ? -5.777 -0.828 3.798 1.00 92.38 216 SER A N 1
ATOM 1736 C CA . SER A 1 216 ? -4.651 0.070 4.126 1.00 92.38 216 SER A CA 1
ATOM 1737 C C . SER A 1 216 ? -3.644 -0.649 5.028 1.00 92.38 216 SER A C 1
ATOM 1739 O O . SER A 1 216 ? -2.474 -0.782 4.667 1.00 92.38 216 SER A O 1
ATOM 1741 N N . PHE A 1 217 ? -4.126 -1.276 6.109 1.00 91.38 217 PHE A N 1
ATOM 1742 C CA . PHE A 1 217 ? -3.260 -1.985 7.045 1.00 91.38 217 PHE A CA 1
ATOM 1743 C C . PHE A 1 217 ? -2.536 -3.168 6.393 1.00 91.38 217 PHE A C 1
ATOM 1745 O O . PHE A 1 217 ? -1.349 -3.370 6.629 1.00 91.38 217 PHE A O 1
ATOM 1752 N N . TYR A 1 218 ? -3.212 -3.927 5.524 1.00 93.44 218 TYR A N 1
ATOM 1753 C CA . TYR A 1 218 ? -2.585 -5.045 4.819 1.00 93.44 218 TYR A CA 1
ATOM 1754 C C . TYR A 1 218 ? -1.408 -4.609 3.939 1.00 93.44 218 TYR A C 1
ATOM 1756 O O . TYR A 1 218 ? -0.392 -5.303 3.917 1.00 93.44 218 TYR A O 1
ATOM 1764 N N . LEU A 1 219 ? -1.526 -3.499 3.204 1.00 90.25 219 LEU A N 1
ATOM 1765 C CA . LEU A 1 219 ? -0.470 -3.063 2.289 1.00 90.25 219 LEU A CA 1
ATOM 1766 C C . LEU A 1 219 ? 0.699 -2.402 3.021 1.00 90.25 219 LEU A C 1
ATOM 1768 O O . LEU A 1 219 ? 1.839 -2.831 2.843 1.00 90.25 219 LEU A O 1
ATOM 1772 N N . GLU A 1 220 ? 0.425 -1.408 3.862 1.00 85.38 220 GLU A N 1
ATOM 1773 C CA . GLU A 1 220 ? 1.468 -0.628 4.542 1.00 85.38 220 GLU A CA 1
ATOM 1774 C C . GLU A 1 220 ? 2.292 -1.493 5.494 1.00 85.38 220 GLU A C 1
ATOM 1776 O O . GLU A 1 220 ? 3.523 -1.446 5.526 1.00 85.38 220 GLU A O 1
ATOM 1781 N N . TYR A 1 221 ? 1.616 -2.355 6.253 1.00 84.56 221 TYR A N 1
ATOM 1782 C CA . TYR A 1 221 ? 2.287 -3.158 7.259 1.00 84.56 221 TYR A CA 1
ATOM 1783 C C . TYR A 1 221 ? 3.163 -4.250 6.630 1.00 84.56 221 TYR A C 1
ATOM 1785 O O . TYR A 1 221 ? 4.233 -4.576 7.156 1.00 84.56 221 TYR A O 1
ATOM 1793 N N . TRP A 1 222 ? 2.757 -4.784 5.469 1.00 84.62 222 TRP A N 1
ATOM 1794 C CA . TRP A 1 222 ? 3.597 -5.716 4.720 1.00 84.62 222 TRP A CA 1
ATOM 1795 C C . TRP A 1 222 ? 4.916 -5.051 4.326 1.00 84.62 222 TRP A C 1
ATOM 1797 O O . TRP A 1 222 ? 5.995 -5.614 4.541 1.00 84.62 222 TRP A O 1
ATOM 1807 N N . VAL A 1 223 ? 4.835 -3.833 3.785 1.00 81.94 223 VAL A N 1
ATOM 1808 C CA . VAL A 1 223 ? 6.019 -3.077 3.390 1.00 81.94 223 VAL A CA 1
ATOM 1809 C C . VAL A 1 223 ? 6.879 -2.760 4.610 1.00 81.94 223 VAL A C 1
ATOM 1811 O O . VAL A 1 223 ? 8.080 -3.024 4.574 1.00 81.94 223 VAL A O 1
ATOM 1814 N N . ALA A 1 224 ? 6.295 -2.302 5.715 1.00 79.25 224 ALA A N 1
ATOM 1815 C CA . ALA A 1 224 ? 7.040 -1.972 6.928 1.00 79.25 224 ALA A CA 1
ATOM 1816 C C . ALA A 1 224 ? 7.840 -3.160 7.507 1.00 79.25 224 ALA A C 1
ATOM 1818 O O . ALA A 1 224 ? 8.964 -2.970 7.974 1.00 79.25 224 ALA A O 1
ATOM 1819 N N . LYS A 1 225 ? 7.301 -4.389 7.471 1.00 79.25 225 LYS A N 1
ATOM 1820 C CA . LYS A 1 225 ? 7.938 -5.567 8.098 1.00 79.25 225 LYS A CA 1
ATOM 1821 C C . LYS A 1 225 ? 8.798 -6.409 7.154 1.00 79.25 225 LYS A C 1
ATOM 1823 O O . LYS A 1 225 ? 9.804 -6.963 7.597 1.00 79.25 225 LYS A O 1
ATOM 1828 N N . TYR A 1 226 ? 8.420 -6.543 5.881 1.00 81.38 226 TYR A N 1
ATOM 1829 C CA . TYR A 1 226 ? 8.994 -7.571 4.996 1.00 81.38 226 TYR A CA 1
ATOM 1830 C C . TYR A 1 226 ? 9.843 -7.018 3.845 1.00 81.38 226 TYR A C 1
ATOM 1832 O O . TYR A 1 226 ? 10.646 -7.753 3.263 1.00 81.38 226 TYR A O 1
ATOM 1840 N N . SER A 1 227 ? 9.721 -5.731 3.518 1.00 80.38 227 SER A N 1
ATOM 1841 C CA . SER A 1 227 ? 10.400 -5.140 2.357 1.00 80.38 227 SER A CA 1
ATOM 1842 C C . SER A 1 227 ? 11.930 -5.196 2.436 1.00 80.38 227 SER A C 1
ATOM 1844 O O . SER A 1 227 ? 12.567 -5.433 1.415 1.00 80.38 227 SER A O 1
ATOM 1846 N N . ALA A 1 228 ? 12.538 -5.053 3.620 1.00 80.56 228 ALA A N 1
ATOM 1847 C CA . ALA A 1 228 ? 13.996 -5.086 3.773 1.00 80.56 228 ALA A CA 1
ATOM 1848 C C . ALA A 1 228 ? 14.600 -6.419 3.297 1.00 80.56 228 ALA A C 1
ATOM 1850 O O . ALA A 1 228 ? 15.583 -6.431 2.555 1.00 80.56 228 ALA A O 1
ATOM 1851 N N . MET A 1 229 ? 13.973 -7.538 3.670 1.00 79.75 229 MET A N 1
ATOM 1852 C CA . MET A 1 229 ? 14.379 -8.869 3.218 1.00 79.75 229 MET A CA 1
ATOM 1853 C C . MET A 1 229 ? 14.165 -9.021 1.706 1.00 79.75 229 MET A C 1
ATOM 1855 O O . MET A 1 229 ? 15.046 -9.503 0.999 1.00 79.75 229 MET A O 1
ATOM 1859 N N . GLN A 1 230 ? 13.016 -8.569 1.195 1.00 77.88 230 GLN A N 1
ATOM 1860 C CA . GLN A 1 230 ? 12.699 -8.656 -0.232 1.00 77.88 230 GLN A CA 1
ATOM 1861 C C . GLN A 1 230 ? 13.662 -7.831 -1.093 1.00 77.88 230 GLN A C 1
ATOM 1863 O O . GLN A 1 230 ? 14.127 -8.309 -2.122 1.00 77.88 230 GLN A O 1
ATOM 1868 N N . LEU A 1 231 ? 14.035 -6.627 -0.655 1.00 83.94 231 LEU A N 1
ATOM 1869 C CA . LEU A 1 231 ? 15.005 -5.771 -1.341 1.00 83.94 231 LEU A CA 1
ATOM 1870 C C . LEU A 1 231 ? 16.393 -6.416 -1.415 1.00 83.94 231 LEU A C 1
ATOM 1872 O O . LEU A 1 231 ? 17.041 -6.327 -2.459 1.00 83.94 231 LEU A O 1
ATOM 1876 N N . GLN A 1 232 ? 16.835 -7.074 -0.337 1.00 81.75 232 GLN A N 1
ATOM 1877 C CA . GLN A 1 232 ? 18.097 -7.820 -0.318 1.00 81.75 232 GLN A CA 1
ATOM 1878 C C . GLN A 1 232 ? 18.062 -8.985 -1.308 1.00 81.75 232 GLN A C 1
ATOM 1880 O O . GLN A 1 232 ? 18.952 -9.097 -2.149 1.00 81.75 232 GLN A O 1
ATOM 1885 N N . LEU A 1 233 ? 17.001 -9.796 -1.278 1.00 78.25 233 LEU A N 1
ATOM 1886 C CA . LEU A 1 233 ? 16.841 -10.904 -2.218 1.00 78.25 233 LEU A CA 1
ATOM 1887 C C . LEU A 1 233 ? 16.777 -10.402 -3.668 1.00 78.25 233 LEU A C 1
ATOM 1889 O O . LEU A 1 233 ? 17.453 -10.928 -4.542 1.00 78.25 233 LEU A O 1
ATOM 1893 N N . MET A 1 234 ? 16.021 -9.344 -3.953 1.00 81.62 234 MET A N 1
ATOM 1894 C CA . MET A 1 234 ? 15.955 -8.765 -5.299 1.00 81.62 234 MET A CA 1
ATOM 1895 C C . MET A 1 234 ? 17.332 -8.332 -5.826 1.00 81.62 234 MET A C 1
ATOM 1897 O O . MET A 1 234 ? 17.615 -8.538 -7.008 1.00 81.62 234 MET A O 1
ATOM 1901 N N . GLU A 1 235 ? 18.195 -7.770 -4.971 1.00 84.44 235 GLU A N 1
ATOM 1902 C CA . GLU A 1 235 ? 19.578 -7.428 -5.331 1.00 84.44 235 GLU A CA 1
ATOM 1903 C C . GLU A 1 235 ? 20.393 -8.686 -5.676 1.00 84.44 235 GLU A C 1
ATOM 1905 O O . GLU A 1 235 ? 21.042 -8.728 -6.723 1.00 84.44 235 GLU A O 1
ATOM 1910 N N . GLU A 1 236 ? 20.303 -9.737 -4.855 1.00 79.31 236 GLU A N 1
ATOM 1911 C CA . GLU A 1 236 ? 20.987 -11.018 -5.089 1.00 79.31 236 GLU A CA 1
ATOM 1912 C C . GLU A 1 236 ? 20.580 -11.678 -6.418 1.00 79.31 236 GLU A C 1
ATOM 1914 O O . GLU A 1 236 ? 21.412 -12.292 -7.089 1.00 79.31 236 GLU A O 1
ATOM 1919 N N . TYR A 1 237 ? 19.321 -11.509 -6.834 1.00 75.56 237 TYR A N 1
ATOM 1920 C CA . TYR A 1 237 ? 18.770 -12.072 -8.074 1.00 75.56 237 TYR A CA 1
ATOM 1921 C C . TYR A 1 237 ? 18.810 -11.103 -9.270 1.00 75.56 237 TYR A C 1
ATOM 1923 O O . TYR A 1 237 ? 18.168 -11.337 -10.296 1.00 75.56 237 TYR A O 1
ATOM 1931 N N . GLY A 1 238 ? 19.613 -10.037 -9.183 1.00 73.75 238 GLY A N 1
ATOM 1932 C CA . GLY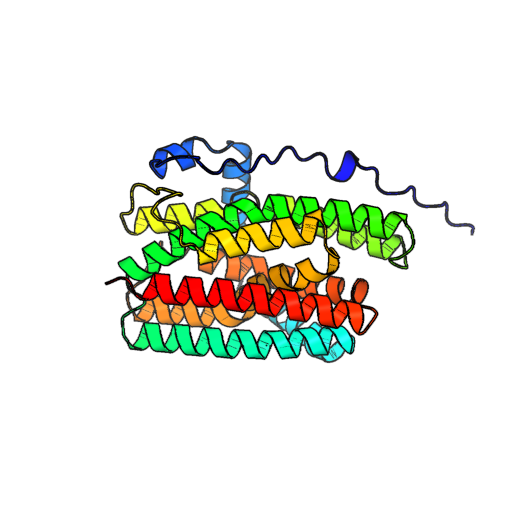 A 1 238 ? 19.953 -9.187 -10.326 1.00 73.75 238 GLY A CA 1
ATOM 1933 C C . GLY A 1 238 ? 18.932 -8.098 -10.658 1.00 73.75 238 GLY A C 1
ATOM 1934 O O . GLY A 1 238 ? 19.075 -7.424 -11.680 1.00 73.75 238 GLY A O 1
ATOM 1935 N N . ILE A 1 239 ? 17.940 -7.860 -9.794 1.00 77.81 239 ILE A N 1
ATOM 1936 C CA . ILE A 1 239 ? 17.127 -6.636 -9.815 1.00 77.81 239 ILE A CA 1
ATOM 1937 C C . ILE A 1 239 ? 17.866 -5.589 -8.978 1.00 77.81 239 ILE A C 1
ATOM 1939 O O . ILE A 1 239 ? 17.468 -5.217 -7.876 1.00 77.81 239 ILE A O 1
ATOM 1943 N N . GLY A 1 240 ? 19.018 -5.165 -9.492 1.00 70.88 240 GLY A N 1
ATOM 1944 C CA . GLY A 1 240 ? 19.953 -4.273 -8.814 1.00 70.88 240 GLY A CA 1
ATOM 1945 C C . GLY A 1 240 ? 19.718 -2.787 -9.092 1.00 70.88 240 GLY A C 1
ATOM 1946 O O . GLY A 1 240 ? 18.977 -2.405 -9.997 1.00 70.88 240 GLY A O 1
ATOM 1947 N N . GLY A 1 241 ? 20.381 -1.930 -8.318 1.00 71.38 241 GLY A N 1
ATOM 1948 C CA . GLY A 1 241 ? 20.483 -0.498 -8.623 1.00 71.38 241 GLY A CA 1
ATOM 1949 C C . GLY A 1 241 ? 19.208 0.313 -8.376 1.00 71.38 241 GLY A C 1
ATOM 1950 O O . GLY A 1 241 ? 18.456 0.048 -7.437 1.00 71.38 241 GLY A O 1
ATOM 1951 N N . THR A 1 242 ? 18.996 1.343 -9.198 1.00 76.94 242 THR A N 1
ATOM 1952 C CA . THR A 1 242 ? 17.978 2.373 -8.963 1.00 76.94 242 THR A CA 1
ATOM 1953 C C . THR A 1 242 ? 16.545 1.917 -9.221 1.00 76.94 242 THR A C 1
ATOM 1955 O O . THR A 1 242 ? 15.638 2.589 -8.762 1.00 76.94 242 THR A O 1
ATOM 1958 N N . SER A 1 243 ? 16.307 0.766 -9.854 1.00 82.44 243 SER A N 1
ATOM 1959 C CA . SER A 1 243 ? 14.966 0.251 -10.186 1.00 82.44 243 SER A CA 1
ATOM 1960 C C . SER A 1 243 ? 14.166 -0.307 -8.996 1.00 82.44 243 SER A C 1
ATOM 1962 O O . SER A 1 243 ? 13.290 -1.147 -9.179 1.00 82.44 243 SER A O 1
ATOM 1964 N N . LYS A 1 244 ? 14.472 0.104 -7.765 1.00 86.81 244 LYS A N 1
ATOM 1965 C CA . LYS A 1 244 ? 13.798 -0.357 -6.540 1.00 86.81 244 LYS A CA 1
ATOM 1966 C C . LYS A 1 244 ? 13.247 0.789 -5.694 1.00 86.81 244 LYS A C 1
ATOM 1968 O O . LYS A 1 244 ? 12.916 0.560 -4.532 1.00 86.81 244 LYS A O 1
ATOM 1973 N N . ARG A 1 245 ? 13.157 2.011 -6.238 1.00 91.44 245 ARG A N 1
ATOM 1974 C CA . ARG A 1 245 ? 12.671 3.189 -5.501 1.00 91.44 245 ARG A CA 1
ATOM 1975 C C . ARG A 1 245 ? 11.299 2.949 -4.909 1.00 91.44 245 ARG A C 1
ATOM 1977 O O . ARG A 1 245 ? 11.093 3.335 -3.773 1.00 91.44 245 ARG A O 1
ATOM 1984 N N . PHE A 1 246 ? 10.386 2.312 -5.638 1.00 92.31 246 PHE A N 1
ATOM 1985 C CA . PHE A 1 246 ? 9.025 2.104 -5.160 1.00 92.31 246 PHE A CA 1
ATOM 1986 C C . PHE A 1 246 ? 9.005 1.319 -3.846 1.00 92.31 246 PHE A C 1
ATOM 1988 O O . PHE A 1 246 ? 8.494 1.818 -2.850 1.00 92.31 246 PHE A O 1
ATOM 1995 N N . ILE A 1 247 ? 9.617 0.133 -3.818 1.00 90.00 247 ILE A N 1
ATOM 1996 C CA . ILE A 1 247 ? 9.636 -0.719 -2.619 1.00 90.00 247 ILE A CA 1
ATOM 1997 C C . ILE A 1 247 ? 10.530 -0.105 -1.533 1.00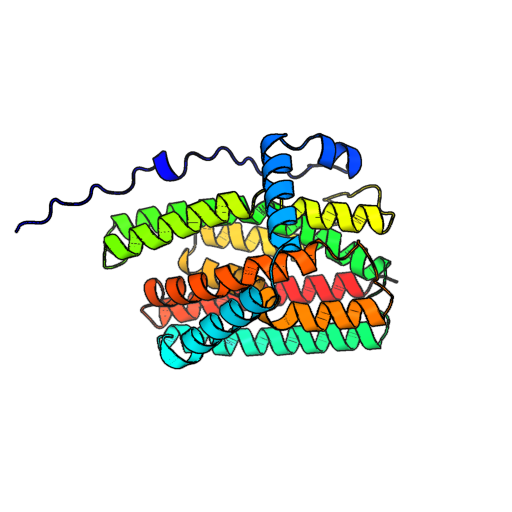 90.00 247 ILE A C 1
ATOM 1999 O O . ILE A 1 247 ? 10.156 -0.089 -0.364 1.00 90.00 247 ILE A O 1
ATOM 2003 N N . HIS A 1 248 ? 11.698 0.427 -1.905 1.00 89.56 248 HIS A N 1
ATOM 2004 C CA . HIS A 1 248 ? 12.632 1.028 -0.954 1.00 89.56 248 HIS A CA 1
ATOM 2005 C C . HIS A 1 248 ? 12.050 2.264 -0.263 1.00 89.56 248 HIS A C 1
ATOM 2007 O O . HIS A 1 248 ? 12.140 2.390 0.953 1.00 89.56 248 HIS A O 1
ATOM 2013 N N . ASN A 1 249 ? 11.443 3.182 -1.008 1.00 91.12 249 ASN A N 1
ATOM 2014 C CA . ASN A 1 249 ? 10.933 4.420 -0.434 1.00 91.12 249 ASN A CA 1
ATOM 2015 C C . ASN A 1 249 ? 9.755 4.144 0.505 1.00 91.12 249 ASN A C 1
ATOM 2017 O O . ASN A 1 249 ? 9.784 4.631 1.633 1.00 91.12 249 ASN A O 1
ATOM 2021 N N . HIS A 1 250 ? 8.813 3.278 0.112 1.00 89.06 250 HIS A N 1
ATOM 2022 C CA . HIS A 1 250 ? 7.745 2.837 1.015 1.00 89.06 250 HIS A CA 1
ATOM 2023 C C . HIS A 1 250 ? 8.305 2.112 2.253 1.00 89.06 250 HIS A C 1
ATOM 2025 O O . HIS A 1 250 ? 7.858 2.375 3.359 1.00 89.06 250 HIS A O 1
ATOM 2031 N N . SER A 1 251 ? 9.373 1.302 2.136 1.00 85.88 251 SER A N 1
ATOM 2032 C CA . SER A 1 251 ? 9.992 0.646 3.313 1.00 85.88 251 SER A CA 1
ATOM 2033 C C . SER A 1 251 ? 10.487 1.606 4.397 1.00 85.88 251 SER A C 1
ATOM 2035 O O . SER A 1 251 ? 10.624 1.221 5.559 1.00 85.88 251 SER A O 1
ATOM 2037 N N . VAL A 1 252 ? 10.789 2.845 4.005 1.00 85.00 252 VAL A N 1
ATOM 2038 C CA . VAL A 1 252 ? 11.297 3.902 4.881 1.00 85.00 252 VAL A CA 1
ATOM 2039 C C . VAL A 1 252 ? 10.173 4.815 5.377 1.00 85.00 252 VAL A C 1
ATOM 2041 O O . VAL A 1 252 ? 10.288 5.353 6.477 1.00 85.00 252 VAL A O 1
ATOM 2044 N N . VAL A 1 253 ? 9.124 5.018 4.578 1.00 83.12 253 VAL A N 1
ATOM 2045 C CA . VAL A 1 253 ? 7.968 5.864 4.919 1.00 83.12 253 VAL A CA 1
ATOM 2046 C C . VAL A 1 253 ? 6.975 5.103 5.807 1.00 83.12 253 VAL A C 1
ATOM 2048 O O . VAL A 1 253 ? 6.601 5.594 6.872 1.00 83.12 253 VAL A O 1
ATOM 2051 N N . ASP A 1 254 ? 6.651 3.860 5.455 1.00 81.12 254 ASP A N 1
ATOM 2052 C CA . ASP A 1 254 ? 5.524 3.114 6.035 1.00 81.12 254 ASP A CA 1
ATOM 2053 C C . ASP A 1 254 ? 5.779 2.608 7.465 1.00 81.12 254 ASP A C 1
ATOM 2055 O O . ASP A 1 254 ? 4.850 2.184 8.151 1.00 81.12 254 ASP A O 1
ATOM 2059 N N . GLN A 1 255 ? 7.019 2.665 7.969 1.00 74.56 255 GLN A N 1
ATOM 2060 C CA . GLN A 1 255 ? 7.311 2.275 9.359 1.00 74.56 255 GLN A CA 1
ATOM 2061 C C . GLN A 1 255 ? 6.586 3.167 10.373 1.00 74.56 255 GLN A C 1
ATOM 2063 O O . GLN A 1 255 ? 6.147 2.679 11.416 1.00 74.56 255 GLN A O 1
ATOM 2068 N N . GLY A 1 256 ? 6.442 4.462 10.067 1.00 74.50 256 GLY A N 1
ATOM 2069 C CA . GLY A 1 256 ? 5.644 5.382 10.877 1.00 74.50 256 GLY A CA 1
ATOM 2070 C C . GLY A 1 256 ? 4.148 5.087 10.758 1.00 74.50 256 GLY A C 1
ATOM 2071 O O . GLY A 1 256 ? 3.467 4.948 11.777 1.00 74.50 256 GLY A O 1
ATOM 2072 N N . HIS A 1 257 ? 3.667 4.908 9.524 1.00 79.38 257 HIS A N 1
ATOM 2073 C CA . HIS A 1 257 ? 2.249 4.683 9.224 1.00 79.38 257 HIS A CA 1
ATOM 2074 C C . HIS A 1 257 ? 1.712 3.404 9.869 1.00 79.38 257 HIS A C 1
ATOM 2076 O O . HIS A 1 257 ? 0.637 3.417 10.464 1.00 79.38 257 HIS A O 1
ATOM 2082 N N . ALA A 1 258 ? 2.495 2.320 9.880 1.00 84.31 258 ALA A N 1
ATOM 2083 C CA . ALA A 1 258 ? 2.094 1.053 10.489 1.00 84.31 258 ALA A CA 1
ATOM 2084 C C . ALA A 1 258 ? 1.693 1.199 11.970 1.00 84.31 258 ALA A C 1
ATOM 2086 O O . ALA A 1 258 ? 0.728 0.575 12.420 1.00 84.31 258 ALA A O 1
ATOM 2087 N N . LYS A 1 259 ? 2.394 2.049 12.734 1.00 88.31 259 LYS A N 1
ATOM 2088 C CA . LYS A 1 259 ? 2.046 2.324 14.134 1.00 88.31 259 LYS A CA 1
ATOM 2089 C C . LYS A 1 259 ? 0.806 3.210 14.243 1.00 88.31 259 LYS A C 1
ATOM 2091 O O . LYS A 1 259 ? -0.082 2.903 15.041 1.00 88.31 259 LYS A O 1
ATOM 2096 N N . ASP A 1 260 ? 0.736 4.287 13.463 1.00 88.06 260 ASP A N 1
ATOM 2097 C CA . ASP A 1 260 ? -0.425 5.185 13.458 1.00 88.06 260 ASP A CA 1
ATOM 2098 C C . ASP A 1 260 ? -1.712 4.423 13.085 1.00 88.06 260 ASP A C 1
ATOM 2100 O O . ASP A 1 260 ? -2.761 4.617 13.708 1.00 88.06 260 ASP A O 1
ATOM 2104 N N . ASN A 1 261 ? -1.604 3.441 12.190 1.00 88.50 261 ASN A N 1
ATOM 2105 C CA . ASN A 1 261 ? -2.686 2.531 11.842 1.00 88.50 261 ASN A CA 1
ATOM 2106 C C . ASN A 1 261 ? -3.100 1.587 12.982 1.00 88.50 261 ASN A C 1
ATOM 2108 O O . ASN A 1 261 ? -4.296 1.365 13.186 1.00 88.50 261 ASN A O 1
ATOM 2112 N N . LEU A 1 262 ? -2.164 1.068 13.786 1.00 92.50 262 LEU A N 1
ATOM 2113 C CA . LEU A 1 262 ? -2.513 0.304 14.995 1.00 92.50 262 LEU A CA 1
ATOM 2114 C C . LEU A 1 262 ? -3.258 1.170 16.021 1.00 92.50 262 LEU A C 1
ATOM 2116 O O . LEU A 1 262 ? -4.207 0.704 16.663 1.00 92.50 262 LEU A O 1
ATOM 2120 N N . GLU A 1 263 ? -2.860 2.436 16.167 1.00 92.31 263 GLU A N 1
ATOM 2121 C CA . GLU A 1 263 ? -3.567 3.398 17.013 1.00 92.31 263 GLU A CA 1
ATOM 2122 C C . GLU A 1 263 ? -4.985 3.677 16.492 1.00 92.31 263 GLU A C 1
ATOM 2124 O O . GLU A 1 263 ? -5.935 3.735 17.283 1.00 92.31 263 GLU A O 1
ATOM 2129 N N . LEU A 1 264 ? -5.140 3.808 15.173 1.00 92.75 264 LEU A N 1
ATOM 2130 C CA . LEU A 1 264 ? -6.424 4.028 14.516 1.00 92.75 264 LEU A CA 1
ATOM 2131 C C . LEU A 1 264 ? -7.351 2.810 14.641 1.00 92.75 264 LEU A C 1
ATOM 2133 O O . LEU A 1 264 ? -8.532 2.971 14.958 1.00 92.75 264 LEU A O 1
ATOM 2137 N N . LEU A 1 265 ? -6.822 1.592 14.484 1.00 94.69 265 LEU A N 1
ATOM 2138 C CA . LEU A 1 265 ? -7.553 0.343 14.722 1.00 94.69 265 LEU A CA 1
ATOM 2139 C C . LEU A 1 265 ? -8.053 0.262 16.167 1.00 94.69 265 LEU A C 1
ATOM 2141 O O . LEU A 1 265 ? -9.241 0.041 16.395 1.00 94.69 265 LEU A O 1
ATOM 2145 N N . ASN A 1 266 ? -7.184 0.538 17.145 1.00 94.50 266 ASN A N 1
ATOM 2146 C CA . ASN A 1 266 ? -7.560 0.599 18.561 1.00 94.50 266 ASN A CA 1
ATOM 2147 C C . ASN A 1 266 ? -8.685 1.611 18.844 1.00 94.50 266 ASN A C 1
ATOM 2149 O O . ASN A 1 266 ? -9.440 1.448 19.803 1.00 94.50 266 ASN A O 1
ATOM 2153 N N . TYR A 1 267 ? -8.771 2.678 18.050 1.00 92.50 267 TYR A N 1
ATOM 2154 C CA . TYR A 1 267 ? -9.786 3.712 18.195 1.00 92.50 267 TYR A CA 1
ATOM 2155 C C . TYR A 1 267 ? -11.116 3.358 17.514 1.00 92.50 267 TYR A C 1
ATOM 2157 O O . TYR A 1 267 ? -12.176 3.600 18.095 1.00 92.50 267 TYR A O 1
ATOM 2165 N N . LEU A 1 268 ? -11.080 2.806 16.298 1.00 93.31 268 LEU A N 1
ATOM 2166 C CA . LEU A 1 268 ? -12.276 2.571 15.479 1.00 93.31 268 LEU A CA 1
ATOM 2167 C C . LEU A 1 268 ? -12.917 1.197 15.683 1.00 93.31 268 LEU A C 1
ATOM 2169 O O . LEU A 1 268 ? -14.135 1.067 15.502 1.00 93.31 268 LEU A O 1
ATOM 2173 N N . ILE A 1 269 ? -12.123 0.187 16.040 1.00 95.06 269 ILE A N 1
ATOM 2174 C CA . ILE A 1 269 ? -12.562 -1.205 16.130 1.00 95.06 269 ILE A CA 1
ATOM 2175 C C . ILE A 1 269 ? -12.908 -1.518 17.581 1.00 95.06 269 ILE A C 1
ATOM 2177 O O . ILE A 1 269 ? -12.047 -1.773 18.420 1.00 95.06 269 ILE A O 1
ATOM 2181 N N . THR A 1 270 ? -14.202 -1.468 17.882 1.00 93.12 270 THR A N 1
ATOM 2182 C CA . THR A 1 270 ? -14.709 -1.556 19.264 1.00 93.12 270 THR A CA 1
ATOM 2183 C C . THR A 1 270 ? -15.670 -2.718 19.477 1.00 93.12 270 THR A C 1
ATOM 2185 O O . THR A 1 270 ? -16.171 -2.918 20.583 1.00 93.12 270 THR A O 1
ATOM 2188 N N . SER A 1 271 ? -15.926 -3.496 18.429 1.00 94.88 271 SER A N 1
ATOM 2189 C CA . SER A 1 271 ? -16.834 -4.633 18.447 1.00 94.88 271 SER A CA 1
ATOM 2190 C C . SER A 1 271 ? -16.315 -5.775 17.576 1.00 94.88 271 SER A C 1
ATOM 2192 O O . SER A 1 271 ? -15.493 -5.581 16.679 1.00 94.88 271 SER A O 1
ATOM 2194 N N . GLU A 1 272 ? -16.846 -6.977 17.805 1.00 96.12 272 GLU A N 1
ATOM 2195 C CA . GLU A 1 272 ? -16.587 -8.124 16.931 1.00 96.12 272 GLU A CA 1
ATOM 2196 C C . GLU A 1 272 ? -17.041 -7.879 15.491 1.00 96.12 272 GLU A C 1
ATOM 2198 O O . GLU A 1 272 ? -16.447 -8.425 14.568 1.00 96.12 272 GLU A O 1
ATOM 2203 N N . ASP A 1 273 ? -18.107 -7.100 15.299 1.00 96.19 273 ASP A N 1
ATOM 2204 C CA . ASP A 1 273 ? -18.615 -6.782 13.969 1.00 96.19 273 ASP A CA 1
ATOM 2205 C C . ASP A 1 273 ? -17.623 -5.893 13.211 1.00 96.19 273 ASP A C 1
ATOM 2207 O O . ASP A 1 273 ? -17.228 -6.241 12.103 1.00 96.19 273 ASP A O 1
ATOM 2211 N N . ASP A 1 274 ? -17.102 -4.840 13.855 1.00 95.94 274 ASP A N 1
ATOM 2212 C CA . ASP A 1 274 ? -16.024 -4.021 13.286 1.00 95.94 274 ASP A CA 1
ATOM 2213 C C . ASP A 1 274 ? -14.820 -4.896 12.883 1.00 95.94 274 ASP A C 1
ATOM 2215 O O . ASP A 1 274 ? -14.288 -4.769 11.781 1.00 95.94 274 ASP A O 1
ATOM 2219 N N . CYS A 1 275 ? -14.417 -5.818 13.768 1.00 97.19 275 CYS A N 1
ATOM 2220 C CA . CYS A 1 275 ? -13.303 -6.735 13.531 1.00 97.19 275 CYS A CA 1
ATOM 2221 C C . CYS A 1 275 ? -13.552 -7.641 12.314 1.00 97.19 275 CYS A C 1
ATOM 2223 O O . CYS A 1 275 ? -12.703 -7.736 11.427 1.00 97.19 275 CYS A O 1
ATOM 2225 N N . LYS A 1 276 ? -14.741 -8.252 12.226 1.00 97.19 276 LYS A N 1
ATOM 2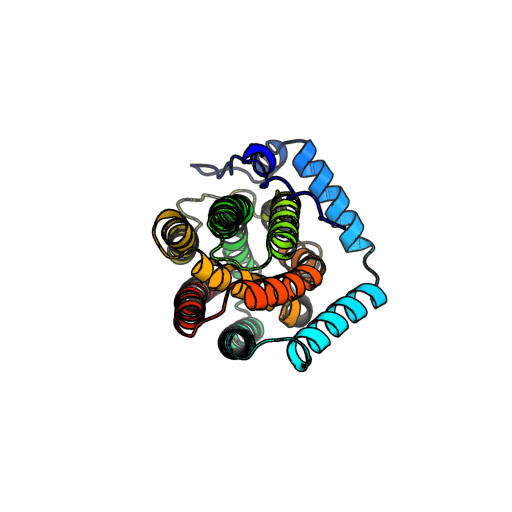226 C CA . LYS A 1 276 ? -15.140 -9.106 11.094 1.00 97.19 276 LYS A CA 1
ATOM 2227 C C . LYS A 1 276 ? -15.096 -8.348 9.775 1.00 97.19 276 LYS A C 1
ATOM 2229 O O . LYS A 1 276 ? -14.615 -8.890 8.789 1.00 97.19 276 LYS A O 1
ATOM 2234 N N . GLN A 1 277 ? -15.550 -7.099 9.762 1.00 96.88 277 GLN A N 1
ATOM 2235 C CA . GLN A 1 277 ? -15.570 -6.286 8.549 1.00 96.88 277 GLN A CA 1
ATOM 2236 C C . GLN A 1 277 ? -14.170 -5.896 8.067 1.00 96.88 277 GLN A C 1
ATOM 2238 O O . GLN A 1 277 ? -13.929 -5.854 6.860 1.00 96.88 277 GLN A O 1
ATOM 2243 N N . VAL A 1 278 ? -13.241 -5.636 8.992 1.00 98.19 278 VAL A N 1
ATOM 2244 C CA . VAL A 1 278 ? -11.827 -5.413 8.659 1.00 98.19 278 VAL A CA 1
ATOM 2245 C C . VAL A 1 278 ? -11.195 -6.687 8.103 1.00 98.19 278 VAL A C 1
ATOM 2247 O O . VAL A 1 278 ? -10.569 -6.631 7.048 1.00 98.19 278 VAL A O 1
ATOM 2250 N N . ILE A 1 279 ? -11.392 -7.829 8.766 1.00 98.38 279 ILE A N 1
ATOM 2251 C CA . ILE A 1 279 ? -10.841 -9.125 8.337 1.00 98.38 279 ILE A CA 1
ATOM 2252 C C . ILE A 1 279 ? -11.389 -9.541 6.967 1.00 98.38 279 ILE A C 1
ATOM 2254 O O . ILE A 1 279 ? -10.615 -9.880 6.079 1.00 98.38 279 ILE A O 1
ATOM 2258 N N . GLU A 1 280 ? -12.703 -9.448 6.751 1.00 97.88 280 GLU A N 1
ATOM 2259 C CA . GLU A 1 280 ? -13.330 -9.783 5.466 1.00 97.88 280 GLU A CA 1
ATOM 2260 C C . GLU A 1 280 ? -12.732 -8.958 4.320 1.00 97.88 280 GLU A C 1
ATOM 2262 O O . GLU A 1 280 ? -12.397 -9.483 3.257 1.00 97.88 280 GLU A O 1
ATOM 2267 N N . HIS A 1 281 ? -12.580 -7.648 4.523 1.00 98.00 281 HIS A N 1
ATOM 2268 C CA . HIS A 1 281 ? -12.040 -6.779 3.483 1.00 98.00 281 HIS A CA 1
ATOM 2269 C C . HIS A 1 281 ? -10.532 -6.975 3.285 1.00 98.00 281 HIS A C 1
ATOM 2271 O O . HIS A 1 281 ? -10.037 -6.844 2.165 1.00 98.00 281 HIS A O 1
ATOM 2277 N N . MET A 1 282 ? -9.814 -7.350 4.344 1.00 98.19 282 MET A N 1
ATOM 2278 C CA . MET A 1 282 ? -8.415 -7.764 4.280 1.00 98.19 282 MET A CA 1
ATOM 2279 C C . MET A 1 282 ? -8.238 -9.047 3.461 1.00 98.19 282 MET A C 1
ATOM 2281 O O . MET A 1 282 ? -7.336 -9.106 2.631 1.00 98.19 282 MET A O 1
ATOM 2285 N N . ASP A 1 283 ? -9.124 -10.034 3.611 1.00 98.50 283 ASP A N 1
ATOM 2286 C CA . ASP A 1 283 ? -9.108 -11.258 2.800 1.00 98.50 283 ASP A CA 1
ATOM 2287 C C . ASP A 1 283 ? -9.322 -10.950 1.314 1.00 98.50 283 ASP A C 1
ATOM 2289 O O . ASP A 1 283 ? -8.639 -11.503 0.449 1.00 98.50 283 ASP A O 1
ATOM 2293 N N . VAL A 1 284 ? -10.232 -10.020 1.001 1.00 98.25 284 VAL A N 1
ATOM 2294 C CA . VAL A 1 284 ? -10.442 -9.540 -0.374 1.00 98.25 284 VAL A CA 1
ATOM 2295 C C . VAL A 1 284 ? -9.188 -8.844 -0.904 1.00 98.25 284 VAL A C 1
ATOM 2297 O O . VAL A 1 284 ? -8.754 -9.137 -2.022 1.00 98.25 284 VAL A O 1
ATOM 2300 N N . ALA A 1 285 ? -8.595 -7.938 -0.121 1.00 97.88 285 ALA A N 1
ATOM 2301 C CA . ALA A 1 285 ? -7.373 -7.234 -0.500 1.00 97.88 285 ALA A CA 1
ATOM 2302 C C . ALA A 1 285 ? -6.223 -8.218 -0.748 1.00 97.88 285 ALA A C 1
ATOM 2304 O O . ALA A 1 285 ? -5.582 -8.152 -1.798 1.00 97.88 285 ALA A O 1
ATOM 2305 N N . HIS A 1 286 ? -6.024 -9.179 0.154 1.00 97.88 286 HIS A N 1
ATOM 2306 C CA . HIS A 1 286 ? -5.027 -10.230 0.019 1.00 97.88 286 HIS A CA 1
ATOM 2307 C C . HIS A 1 286 ? -5.271 -11.089 -1.219 1.00 97.88 286 HIS A C 1
ATOM 2309 O O . HIS A 1 286 ? -4.367 -11.225 -2.037 1.00 97.88 286 HIS A O 1
ATOM 2315 N N . ALA A 1 287 ? -6.478 -11.623 -1.421 1.00 98.38 287 ALA A N 1
ATOM 2316 C CA . ALA A 1 287 ? -6.773 -12.486 -2.563 1.00 98.38 287 ALA A CA 1
ATOM 2317 C C . ALA A 1 287 ? -6.490 -11.788 -3.905 1.00 98.38 287 ALA A C 1
ATOM 2319 O O . ALA A 1 287 ? -5.893 -12.380 -4.809 1.00 98.38 287 ALA A O 1
ATOM 2320 N N . LEU A 1 288 ? -6.878 -10.515 -4.024 1.00 98.50 288 LEU A N 1
ATOM 2321 C CA . LEU A 1 288 ? -6.665 -9.719 -5.231 1.00 98.50 288 LEU A CA 1
ATOM 2322 C C . LEU A 1 288 ? -5.194 -9.331 -5.407 1.00 98.50 288 LEU A C 1
ATOM 2324 O O . LEU A 1 288 ? -4.640 -9.522 -6.487 1.00 98.50 288 LEU A O 1
ATOM 2328 N N . TYR A 1 289 ? -4.537 -8.840 -4.357 1.00 97.31 289 TYR A N 1
ATOM 2329 C CA . TYR A 1 289 ? -3.130 -8.445 -4.414 1.00 97.31 289 TYR A CA 1
ATOM 2330 C C . TYR A 1 289 ? -2.210 -9.646 -4.666 1.00 97.31 289 TYR A C 1
ATOM 2332 O O . TYR A 1 289 ? -1.311 -9.605 -5.507 1.00 97.31 289 TYR A O 1
ATOM 2340 N N . PHE A 1 290 ? -2.480 -10.762 -3.995 1.00 96.69 290 PHE A N 1
ATOM 2341 C CA . PHE A 1 290 ? -1.740 -11.998 -4.173 1.00 96.69 290 PHE A CA 1
ATOM 2342 C C . PHE A 1 290 ? -1.971 -12.598 -5.565 1.00 96.69 290 PHE A C 1
ATOM 2344 O O . PHE A 1 290 ? -1.016 -12.991 -6.239 1.00 96.69 290 PHE A O 1
ATOM 2351 N N . GLY A 1 291 ? -3.219 -12.624 -6.045 1.00 97.81 291 GLY A N 1
ATOM 2352 C CA . GLY A 1 291 ? -3.543 -13.043 -7.412 1.00 97.81 291 GLY A CA 1
ATOM 2353 C C . GLY A 1 291 ? -2.850 -12.181 -8.473 1.00 97.81 291 GLY A C 1
ATOM 2354 O O . GLY A 1 291 ? -2.291 -12.711 -9.438 1.00 97.81 291 GLY A O 1
ATOM 2355 N N . MET A 1 292 ? -2.812 -10.866 -8.251 1.00 97.12 292 MET A N 1
ATOM 2356 C CA . MET A 1 292 ? -2.101 -9.897 -9.084 1.00 97.12 292 MET A CA 1
ATOM 2357 C C . MET A 1 292 ? -0.597 -10.196 -9.145 1.00 97.12 292 MET A C 1
ATOM 2359 O O . MET A 1 292 ? -0.045 -10.314 -10.241 1.00 97.12 292 MET A O 1
ATOM 2363 N N . ALA A 1 293 ? 0.060 -10.409 -8.001 1.00 95.06 293 ALA A N 1
ATOM 2364 C CA . ALA A 1 293 ? 1.481 -10.756 -7.957 1.00 95.06 293 ALA A CA 1
ATOM 2365 C C . ALA A 1 293 ? 1.770 -12.106 -8.635 1.00 95.06 293 ALA A C 1
ATOM 2367 O O . ALA A 1 293 ? 2.757 -12.237 -9.365 1.00 95.06 293 ALA A O 1
ATOM 2368 N N . LYS A 1 294 ? 0.879 -13.096 -8.457 1.00 96.25 294 LYS A N 1
ATOM 2369 C CA . LYS A 1 294 ? 0.967 -14.396 -9.141 1.00 96.25 294 LYS A CA 1
ATOM 2370 C C . LYS A 1 294 ? 1.016 -14.248 -10.651 1.00 96.25 294 LYS A C 1
ATOM 2372 O O . LYS A 1 294 ? 1.880 -14.818 -11.317 1.00 96.25 294 LYS A O 1
ATOM 2377 N N . GLN A 1 295 ? 0.110 -13.449 -11.195 1.00 96.56 295 GLN A N 1
ATOM 2378 C CA . GLN A 1 295 ? 0.061 -13.209 -12.629 1.00 96.56 295 GLN A CA 1
ATOM 2379 C C . GLN A 1 295 ? 1.234 -12.365 -13.117 1.00 96.56 295 GLN A C 1
ATOM 2381 O O . GLN A 1 295 ? 1.839 -12.716 -14.130 1.00 96.56 295 GLN A O 1
ATOM 2386 N N . ALA A 1 296 ? 1.610 -11.315 -12.386 1.00 94.88 296 ALA A N 1
ATOM 2387 C CA . ALA A 1 296 ? 2.732 -10.462 -12.754 1.00 94.88 296 ALA A CA 1
ATOM 2388 C C . ALA A 1 296 ? 4.048 -11.250 -12.878 1.00 94.88 296 ALA A C 1
ATOM 2390 O O . ALA A 1 296 ? 4.749 -11.115 -13.881 1.00 94.88 296 ALA A O 1
ATOM 2391 N N . PHE A 1 297 ? 4.354 -12.130 -11.920 1.00 93.75 297 PHE A N 1
ATOM 2392 C CA . PHE A 1 297 ? 5.577 -12.944 -11.943 1.00 93.75 297 PHE A CA 1
ATOM 2393 C C . PHE A 1 297 ? 5.495 -14.183 -12.846 1.00 93.75 297 PHE A C 1
ATOM 2395 O O . PHE A 1 297 ? 6.511 -14.819 -13.118 1.00 93.75 297 PHE A O 1
ATOM 2402 N N . SER A 1 298 ? 4.320 -14.501 -13.398 1.00 92.25 298 SER A N 1
ATOM 2403 C CA . SER A 1 298 ? 4.187 -15.575 -14.391 1.00 92.25 298 SER A CA 1
ATOM 2404 C C . SER A 1 298 ? 4.740 -15.208 -15.780 1.00 92.25 298 SER A C 1
ATOM 2406 O O . SER A 1 298 ? 4.953 -16.097 -16.613 1.00 92.25 298 SER A O 1
ATOM 2408 N N . ILE A 1 299 ? 4.989 -13.915 -16.038 1.00 85.62 299 ILE A N 1
ATOM 2409 C CA . ILE A 1 299 ? 5.485 -13.403 -17.322 1.00 85.62 299 ILE A CA 1
ATOM 2410 C C . ILE A 1 299 ? 6.958 -13.787 -17.532 1.00 85.62 299 ILE A C 1
ATOM 2412 O O . ILE A 1 299 ? 7.803 -13.577 -16.664 1.00 85.62 299 ILE A O 1
ATOM 2416 N N . ARG A 1 300 ? 7.266 -14.328 -18.719 1.00 72.56 300 ARG A N 1
ATOM 2417 C CA . ARG A 1 300 ? 8.592 -14.845 -19.104 1.00 72.56 300 ARG A CA 1
ATOM 2418 C C . ARG A 1 300 ? 9.281 -14.030 -20.188 1.00 72.56 300 ARG A C 1
ATOM 2420 O O . ARG A 1 300 ? 8.618 -13.435 -21.068 1.00 72.56 300 ARG A O 1
#

Organism: Prochlorococcus marinus (strain MIT 9313) (NCBI:txid74547)

Sequence (300 aa):
MIRSPIAPPTKDLLKMTTTTIIPTKKFTISEHLASRPQETLQRLALQEKSISSATDARLQKEASDLNDYEENHCTEFTKCILNHMLGLHSEFNDYVSAELFAGRVNTKGYSSYLKQAWYHTSFTPTFEKLFGERLCDYIRSNQGGSFEKGNKFLMLVEKDIDEEEGHELWALRDLSDLGVNHVDPYTDVLPETKALVSSQFDRLSRLEFKGFLGYSFYLEYWVAKYSAMQLQLMEEYGIGGTSKRFIHNHSVVDQGHAKDNLELLNYLITSEDDCKQVIEHMDVAHALYFGMAKQAFSIR

Radius of gyration: 19.26 Å; Cα contacts (8 Å, |Δi|>4): 342; chains: 1; bounding box: 43×45×58 Å